Protein AF-A0A7W0MUV8-F1 (afdb_monomer_lite)

Secondary structure (DSSP, 8-state):
-HHHHHHHHHHHHHHHHHHHHHHHHHHHHHHHHHTS-TTTGGGGHHHHHHHHHHHHHHHHHHHHHHTSHHHHHHHHHHHHHHHHHTTS-STT-TTTTS-HHHHHHHHHHHHHHHHHHHHHT--TT--HHHHHHHHHHHHHHHHHHHHTGGGS-HHHHHHHHHHHHHHHHHHHHHHHHHHHHHHHHHTHHHHHTSTTHHHHHHHHHHHHHHHHHHHHHHHHHHHHHHHHHT-HHHHHHHHHH--

Structure (mmCIF, N/CA/C/O backbone):
data_AF-A0A7W0MUV8-F1
#
_entry.id   AF-A0A7W0MUV8-F1
#
loop_
_atom_site.group_PDB
_atom_site.id
_atom_site.type_symbol
_atom_site.label_atom_id
_atom_site.label_alt_id
_atom_site.label_comp_id
_atom_site.label_asym_id
_atom_site.label_entity_id
_atom_site.label_seq_id
_atom_site.pdbx_PDB_ins_code
_atom_site.Cartn_x
_atom_site.Cartn_y
_atom_site.Cartn_z
_atom_site.occupancy
_atom_site.B_iso_or_equiv
_atom_site.auth_seq_id
_atom_site.auth_comp_id
_atom_site.auth_asym_id
_atom_site.auth_atom_id
_atom_site.pdbx_PDB_model_num
ATOM 1 N N . PRO A 1 1 ? 24.851 5.773 -4.737 1.00 73.50 1 PRO A N 1
ATOM 2 C CA . PRO A 1 1 ? 23.998 6.998 -4.734 1.00 73.50 1 PRO A CA 1
ATOM 3 C C . PRO A 1 1 ? 22.507 6.737 -4.428 1.00 73.50 1 PRO A C 1
ATOM 5 O O . PRO A 1 1 ? 22.023 7.161 -3.384 1.00 73.50 1 PRO A O 1
ATOM 8 N N . LEU A 1 2 ? 21.794 5.962 -5.261 1.00 86.56 2 LEU A N 1
ATOM 9 C CA . LEU A 1 2 ? 20.330 5.777 -5.163 1.00 86.56 2 LEU A CA 1
ATOM 10 C C . LEU A 1 2 ? 19.813 5.188 -3.839 1.00 86.56 2 LEU A C 1
ATOM 12 O O . LEU A 1 2 ? 18.658 5.401 -3.475 1.00 86.56 2 LEU A O 1
ATOM 16 N N . ARG A 1 3 ? 20.650 4.450 -3.098 1.00 90.25 3 ARG A N 1
ATOM 17 C CA . ARG A 1 3 ? 20.276 3.886 -1.792 1.00 90.25 3 ARG A CA 1
ATOM 18 C C . ARG A 1 3 ? 19.868 4.974 -0.794 1.00 90.25 3 ARG A C 1
ATOM 20 O O . ARG A 1 3 ? 18.860 4.793 -0.123 1.00 90.25 3 ARG A O 1
ATOM 27 N N . VAL A 1 4 ? 20.616 6.079 -0.739 1.00 91.75 4 VAL A N 1
ATOM 28 C CA . VAL A 1 4 ? 20.359 7.190 0.193 1.00 91.75 4 VAL A CA 1
ATOM 29 C C . VAL A 1 4 ? 18.988 7.802 -0.082 1.00 91.75 4 VAL A C 1
ATOM 31 O O . VAL A 1 4 ? 18.179 7.927 0.831 1.00 91.75 4 VAL A O 1
ATOM 34 N N . PHE A 1 5 ? 18.680 8.077 -1.352 1.00 95.38 5 PHE A N 1
ATOM 35 C CA . PHE A 1 5 ? 17.375 8.600 -1.756 1.00 95.38 5 PHE A CA 1
ATOM 36 C C . PHE A 1 5 ? 16.242 7.621 -1.469 1.00 95.38 5 PHE A C 1
ATOM 38 O O . PHE A 1 5 ? 15.218 8.008 -0.919 1.00 95.38 5 PHE A O 1
ATOM 45 N N . ARG A 1 6 ? 16.429 6.332 -1.770 1.00 94.62 6 ARG A N 1
ATOM 46 C CA . ARG A 1 6 ? 15.424 5.304 -1.474 1.00 94.62 6 ARG A CA 1
ATOM 47 C C . ARG A 1 6 ? 15.106 5.229 0.018 1.00 94.62 6 ARG A C 1
ATOM 49 O O . ARG A 1 6 ? 13.941 5.085 0.380 1.00 94.62 6 ARG A O 1
ATOM 56 N N . ASP A 1 7 ? 16.127 5.279 0.865 1.00 95.31 7 ASP A N 1
ATOM 57 C CA . ASP A 1 7 ? 15.946 5.211 2.312 1.00 95.31 7 ASP A CA 1
ATOM 58 C C . ASP A 1 7 ? 15.294 6.511 2.832 1.00 95.31 7 ASP A C 1
ATOM 60 O O . ASP A 1 7 ? 14.319 6.433 3.576 1.00 95.31 7 ASP A O 1
ATOM 64 N N . GLY A 1 8 ? 15.693 7.686 2.328 1.00 96.38 8 GLY A N 1
ATOM 65 C CA . GLY A 1 8 ? 15.045 8.965 2.649 1.00 96.38 8 GLY A CA 1
ATOM 66 C C . GLY A 1 8 ? 13.574 9.045 2.213 1.00 96.38 8 GLY A C 1
ATOM 67 O O . GLY A 1 8 ? 12.710 9.442 2.992 1.00 96.38 8 GLY A O 1
ATOM 68 N N . PHE A 1 9 ? 13.235 8.603 0.998 1.00 96.75 9 PHE A N 1
ATOM 69 C CA . PHE A 1 9 ? 11.840 8.560 0.543 1.00 96.75 9 PHE A CA 1
ATOM 70 C C . PHE A 1 9 ? 11.004 7.537 1.318 1.00 96.75 9 PHE A C 1
ATOM 72 O O . PHE A 1 9 ? 9.819 7.772 1.555 1.00 96.75 9 PHE A O 1
ATOM 79 N N . ARG A 1 10 ? 11.608 6.426 1.766 1.00 95.44 10 ARG A N 1
ATOM 80 C CA . ARG A 1 10 ? 10.941 5.480 2.671 1.00 95.44 10 ARG A CA 1
ATOM 81 C C . ARG A 1 10 ? 10.602 6.144 4.002 1.00 95.44 10 ARG A C 1
ATOM 83 O O . ARG A 1 10 ? 9.504 5.943 4.503 1.00 95.44 10 ARG A O 1
ATOM 90 N N . GLU A 1 11 ? 11.502 6.941 4.566 1.00 95.44 11 GLU A N 1
ATOM 91 C CA . GLU A 1 11 ? 11.219 7.682 5.799 1.00 95.44 11 GLU A CA 1
ATOM 92 C C . GLU A 1 11 ? 10.068 8.678 5.618 1.00 95.44 11 GLU A C 1
ATOM 94 O O . GLU A 1 11 ? 9.190 8.746 6.475 1.00 95.44 11 GLU A O 1
ATOM 99 N N . LEU A 1 12 ? 10.006 9.393 4.487 1.00 96.75 12 LEU A N 1
ATOM 100 C CA . LEU A 1 12 ? 8.870 10.273 4.176 1.00 96.75 12 LEU A CA 1
ATOM 101 C C . LEU A 1 12 ? 7.556 9.498 4.022 1.00 96.75 12 LEU A C 1
ATOM 103 O O . LEU A 1 12 ? 6.505 9.956 4.476 1.00 96.75 12 LEU A O 1
ATOM 107 N N . GLN A 1 13 ? 7.601 8.309 3.420 1.00 95.56 13 GLN A N 1
ATOM 108 C CA . GLN A 1 13 ? 6.441 7.424 3.350 1.00 95.56 13 GLN A CA 1
ATOM 109 C C . GLN A 1 13 ? 5.981 7.000 4.754 1.00 95.56 13 GLN A C 1
ATOM 111 O O . GLN A 1 13 ? 4.791 7.059 5.050 1.00 95.56 13 GLN A O 1
ATOM 116 N N . VAL A 1 14 ? 6.909 6.615 5.635 1.00 96.06 14 VAL A N 1
ATOM 117 C CA . VAL A 1 14 ? 6.605 6.238 7.027 1.00 96.06 14 VAL A CA 1
ATOM 118 C C . VAL A 1 14 ? 6.042 7.423 7.817 1.00 96.06 14 VAL A C 1
ATOM 120 O O . VAL A 1 14 ? 5.102 7.252 8.583 1.00 96.06 14 VAL A O 1
ATOM 123 N N . LEU A 1 15 ? 6.566 8.631 7.599 1.00 97.06 15 LEU A N 1
ATOM 124 C CA . LEU A 1 15 ? 6.107 9.859 8.253 1.00 97.06 15 LEU A CA 1
ATOM 125 C C . LEU A 1 15 ? 4.669 10.245 7.864 1.00 97.06 15 LEU A C 1
ATOM 127 O O . LEU A 1 15 ? 3.939 10.809 8.676 1.00 97.06 15 LEU A O 1
ATOM 131 N N . THR A 1 16 ? 4.281 9.990 6.615 1.00 96.75 16 THR A N 1
ATOM 132 C CA . THR A 1 16 ? 2.970 10.383 6.067 1.00 96.75 16 THR A CA 1
ATOM 133 C C . THR A 1 16 ? 1.908 9.291 6.218 1.00 96.75 16 THR A C 1
ATOM 135 O O . THR A 1 16 ? 0.716 9.601 6.236 1.00 96.75 16 THR A O 1
ATOM 138 N N . GLY A 1 17 ? 2.329 8.031 6.378 1.00 94.88 17 GLY A N 1
ATOM 139 C CA . GLY A 1 17 ? 1.465 6.852 6.494 1.00 94.88 17 GLY A CA 1
ATOM 140 C C . GLY A 1 17 ? 0.385 6.961 7.575 1.00 94.88 17 GLY A C 1
ATOM 141 O O . GLY A 1 17 ? -0.789 6.948 7.219 1.00 94.88 17 GLY A O 1
ATOM 142 N N . PRO A 1 18 ? 0.733 7.177 8.860 1.00 94.75 18 PRO A N 1
ATOM 143 C CA . PRO A 1 18 ? -0.251 7.215 9.944 1.00 94.75 18 PRO A CA 1
ATOM 144 C C . PRO A 1 18 ? -1.358 8.253 9.746 1.00 94.75 18 PRO A C 1
ATOM 146 O O . PRO A 1 18 ? -2.511 7.992 10.071 1.00 94.75 18 PRO A O 1
ATOM 149 N N . THR A 1 19 ? -1.025 9.423 9.183 1.00 96.62 19 THR A N 1
ATOM 150 C CA . THR A 1 19 ? -2.034 10.455 8.884 1.00 96.62 19 THR A CA 1
ATOM 151 C C . THR A 1 19 ? -2.987 9.957 7.800 1.00 96.62 19 THR A C 1
ATOM 153 O O . THR A 1 19 ? -4.198 10.054 7.959 1.00 96.62 19 THR A O 1
ATOM 156 N N . ARG A 1 20 ? -2.448 9.365 6.724 1.00 94.62 20 ARG A N 1
ATOM 157 C CA . ARG A 1 20 ? -3.257 8.824 5.630 1.00 94.62 20 ARG A CA 1
ATOM 158 C C . ARG A 1 20 ? -4.162 7.679 6.086 1.00 94.62 20 ARG A C 1
ATOM 160 O O . ARG A 1 20 ? -5.312 7.635 5.660 1.00 94.62 20 ARG A O 1
ATOM 167 N N . ASP A 1 21 ? -3.654 6.773 6.913 1.00 92.69 21 ASP A N 1
ATOM 168 C CA . ASP A 1 21 ? -4.421 5.625 7.404 1.00 92.69 21 ASP A CA 1
ATOM 169 C C . ASP A 1 21 ? -5.581 6.088 8.303 1.00 92.69 21 ASP A C 1
ATOM 171 O O . ASP A 1 21 ? -6.710 5.629 8.136 1.00 92.69 21 ASP A O 1
ATOM 175 N N . LEU A 1 22 ? -5.338 7.073 9.179 1.00 94.88 22 LEU A N 1
ATOM 176 C CA . LEU A 1 22 ? -6.376 7.703 10.004 1.00 94.88 22 LEU A CA 1
ATOM 177 C C . LEU A 1 22 ? -7.411 8.468 9.166 1.00 94.88 22 LEU A C 1
ATOM 179 O O . LEU A 1 22 ? -8.604 8.348 9.435 1.00 94.88 22 LEU A O 1
ATOM 183 N N . ASP A 1 23 ? -6.983 9.210 8.139 1.00 95.25 23 ASP A N 1
ATOM 184 C CA . ASP A 1 23 ? -7.899 9.899 7.218 1.00 95.25 23 ASP A CA 1
ATOM 185 C C . ASP A 1 23 ? -8.832 8.904 6.510 1.00 95.25 23 ASP A C 1
ATOM 187 O O . ASP A 1 23 ? -10.035 9.140 6.416 1.00 95.25 23 ASP A O 1
ATOM 191 N N . VAL A 1 24 ? -8.292 7.782 6.015 1.00 92.25 24 VAL A N 1
ATOM 192 C CA . VAL A 1 24 ? -9.088 6.730 5.358 1.00 92.25 24 VAL A CA 1
ATOM 193 C C . VAL A 1 24 ? -10.047 6.081 6.350 1.00 92.25 24 VAL A C 1
ATOM 195 O O . VAL A 1 24 ? -11.229 5.942 6.043 1.00 92.25 24 VAL A O 1
ATOM 198 N N . GLN A 1 25 ? -9.572 5.743 7.553 1.00 90.94 25 GLN A N 1
ATOM 199 C CA . GLN A 1 25 ? -10.424 5.180 8.597 1.00 90.94 25 GLN A CA 1
ATOM 200 C C . GLN A 1 25 ? -11.597 6.104 8.920 1.00 90.94 25 GLN A C 1
ATOM 202 O O . GLN A 1 25 ? -12.725 5.631 8.989 1.00 90.94 25 GLN A O 1
ATOM 207 N N . LEU A 1 26 ? -11.338 7.397 9.138 1.00 93.75 26 LEU A N 1
ATOM 208 C CA . LEU A 1 26 ? -12.363 8.374 9.505 1.00 93.75 26 LEU A CA 1
ATOM 209 C C . LEU A 1 26 ? -13.345 8.639 8.361 1.00 93.75 26 LEU A C 1
ATOM 211 O O . LEU A 1 26 ? -14.533 8.822 8.623 1.00 93.75 26 LEU A O 1
ATOM 215 N N . LEU A 1 27 ? -12.874 8.615 7.110 1.00 93.75 27 LEU A N 1
ATOM 216 C CA . LEU A 1 27 ? -13.727 8.743 5.929 1.00 93.75 27 LEU A CA 1
ATOM 217 C C . LEU A 1 27 ? -14.735 7.589 5.827 1.00 93.75 27 LEU A C 1
ATOM 219 O O . LEU A 1 27 ? -15.898 7.825 5.522 1.00 93.75 27 LEU A O 1
ATOM 223 N N . GLU A 1 28 ? -14.299 6.362 6.115 1.00 90.44 28 GLU A N 1
ATOM 224 C CA . GLU A 1 28 ? -15.132 5.151 6.046 1.00 90.44 28 GLU A CA 1
ATOM 225 C C . GLU A 1 28 ? -15.853 4.834 7.370 1.00 90.44 28 GLU A C 1
ATOM 227 O O . GLU A 1 28 ? -16.667 3.914 7.443 1.00 90.44 28 GLU A O 1
ATOM 232 N N . PHE A 1 29 ? -15.576 5.587 8.439 1.00 89.69 29 PHE A N 1
ATOM 233 C CA . PHE A 1 29 ? -16.041 5.263 9.787 1.00 89.69 29 PHE A CA 1
ATOM 234 C C . PHE A 1 29 ? -17.564 5.302 9.917 1.00 89.69 29 PHE A C 1
ATOM 236 O O . PHE A 1 29 ? -18.141 4.473 10.615 1.00 89.69 29 PHE A O 1
ATOM 243 N N . ALA A 1 30 ? -18.222 6.254 9.250 1.00 87.50 30 ALA A N 1
ATOM 244 C CA . ALA A 1 30 ? -19.678 6.363 9.275 1.00 87.50 30 ALA A CA 1
ATOM 245 C C . ALA A 1 30 ? -20.346 5.140 8.627 1.00 87.50 30 ALA A C 1
ATOM 247 O O . ALA A 1 30 ? -21.279 4.584 9.204 1.00 87.50 30 ALA A O 1
ATOM 248 N N . ASP A 1 31 ? -19.826 4.689 7.484 1.00 89.38 31 ASP A N 1
ATOM 249 C CA . ASP A 1 31 ? -20.320 3.497 6.790 1.00 89.38 31 ASP A CA 1
ATOM 250 C C . ASP A 1 31 ? -20.095 2.246 7.640 1.00 89.38 31 ASP A C 1
ATOM 252 O O . ASP A 1 31 ? -20.988 1.412 7.778 1.00 89.38 31 ASP A O 1
ATOM 256 N N . LEU A 1 32 ? -18.925 2.148 8.275 1.00 85.94 32 LEU A N 1
ATOM 257 C CA . LEU A 1 32 ? -18.591 1.057 9.179 1.00 85.94 32 LEU A CA 1
ATOM 258 C C . LEU A 1 32 ? -19.525 1.036 10.405 1.00 85.94 32 LEU A C 1
ATOM 260 O O . LEU A 1 32 ? -20.082 -0.010 10.739 1.00 85.94 32 LEU A O 1
ATOM 264 N N . ALA A 1 33 ? -19.764 2.187 11.036 1.00 87.44 33 ALA A N 1
ATOM 265 C CA . ALA A 1 33 ? -20.671 2.320 12.175 1.00 87.44 33 ALA A CA 1
ATOM 266 C C . ALA A 1 33 ? -22.133 2.019 11.805 1.00 87.44 33 ALA A C 1
ATOM 268 O O . ALA A 1 33 ? -22.856 1.436 12.609 1.00 87.44 33 ALA A O 1
ATOM 269 N N . ALA A 1 34 ? -22.564 2.355 10.585 1.00 88.19 34 ALA A N 1
ATOM 270 C CA . ALA A 1 34 ? -23.915 2.077 10.098 1.00 88.19 34 ALA A CA 1
ATOM 271 C C . ALA A 1 34 ? -24.210 0.574 9.932 1.00 88.19 34 ALA A C 1
ATOM 273 O O . ALA A 1 34 ? -25.373 0.189 9.823 1.00 88.19 34 ALA A O 1
ATOM 274 N N . THR A 1 35 ? -23.182 -0.282 9.924 1.00 86.00 35 THR A N 1
ATOM 275 C CA . THR A 1 35 ? -23.362 -1.744 9.891 1.00 86.00 35 THR A CA 1
ATOM 276 C C . THR A 1 35 ? -23.716 -2.353 11.248 1.00 86.00 35 THR A C 1
ATOM 278 O O . THR A 1 35 ? -24.097 -3.523 11.311 1.00 86.00 35 THR A O 1
ATOM 281 N N . LEU A 1 36 ? -23.578 -1.586 12.329 1.00 86.94 36 LEU A N 1
ATOM 282 C CA . LEU A 1 36 ? -23.809 -2.062 13.682 1.00 86.94 36 LEU A CA 1
ATOM 283 C C . LEU A 1 36 ? -25.297 -2.010 14.075 1.00 86.94 36 LEU A C 1
ATOM 285 O O . LEU A 1 36 ? -26.049 -1.189 13.546 1.00 86.94 36 LEU A O 1
ATOM 289 N N . PRO A 1 37 ? -25.734 -2.843 15.042 1.00 86.75 37 PRO A N 1
ATOM 290 C CA . PRO A 1 37 ? -27.067 -2.733 15.630 1.00 86.75 37 PRO A CA 1
ATOM 291 C C . PRO A 1 37 ? -27.327 -1.325 16.181 1.00 86.75 37 PRO A C 1
ATOM 293 O O . PRO A 1 37 ? -26.439 -0.724 16.796 1.00 86.75 37 PRO A O 1
ATOM 296 N N . ALA A 1 38 ? -28.540 -0.801 15.988 1.00 83.88 38 ALA A N 1
ATOM 297 C CA . ALA A 1 38 ? -28.894 0.586 16.309 1.00 83.88 38 ALA A CA 1
ATOM 298 C C . ALA A 1 38 ? -28.590 0.965 17.771 1.00 83.88 38 ALA A C 1
ATOM 300 O O . ALA A 1 38 ? -28.175 2.086 18.057 1.00 83.88 38 ALA A O 1
ATOM 301 N N . GLU A 1 39 ? -28.731 0.011 18.687 1.00 83.25 39 GLU A N 1
ATOM 302 C CA . GLU A 1 39 ? -28.439 0.138 20.113 1.00 83.25 39 GLU A CA 1
ATOM 303 C C . GLU A 1 39 ? -26.948 0.341 20.438 1.00 83.25 39 GLU A C 1
ATOM 305 O O . GLU A 1 39 ? -26.617 0.886 21.488 1.00 83.25 39 GLU A O 1
ATOM 310 N N . THR A 1 40 ? -26.040 -0.059 19.542 1.00 82.94 40 THR A N 1
ATOM 311 C CA . THR A 1 40 ? -24.583 0.075 19.728 1.00 82.94 40 THR A CA 1
ATOM 312 C C . THR A 1 40 ? -24.006 1.335 19.089 1.00 82.94 40 THR A C 1
ATOM 314 O O . THR A 1 40 ? -22.931 1.773 19.490 1.00 82.94 40 THR A O 1
ATOM 317 N N . VAL A 1 41 ? -24.725 1.968 18.155 1.00 79.19 41 VAL A N 1
ATOM 318 C CA . VAL A 1 41 ? -24.273 3.175 17.438 1.00 79.19 41 VAL A CA 1
ATOM 319 C C . VAL A 1 41 ? -23.856 4.318 18.381 1.00 79.19 41 VAL A C 1
ATOM 321 O O . VAL A 1 41 ? -22.798 4.907 18.143 1.00 79.19 41 VAL A O 1
ATOM 324 N N . PRO A 1 42 ? -24.577 4.622 19.484 1.00 82.88 42 PRO A N 1
ATOM 325 C CA . PRO A 1 42 ? -24.145 5.665 20.417 1.00 82.88 42 PRO A CA 1
AT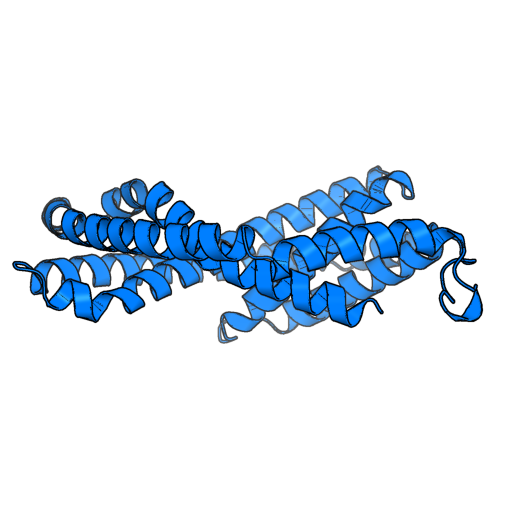OM 326 C C . PRO A 1 42 ? -22.776 5.389 21.057 1.00 82.88 42 PRO A C 1
ATOM 328 O O . PRO A 1 42 ? -22.030 6.324 21.338 1.00 82.88 42 PRO A O 1
ATOM 331 N N . ALA A 1 43 ? -22.407 4.116 21.239 1.00 83.31 43 ALA A N 1
ATOM 332 C CA . ALA A 1 43 ? -21.133 3.715 21.839 1.00 83.31 43 ALA A CA 1
ATOM 333 C C . ALA A 1 43 ? -19.930 3.867 20.887 1.00 83.31 43 ALA A C 1
ATOM 335 O O . ALA A 1 43 ? -18.784 3.712 21.305 1.00 83.31 43 ALA A O 1
ATOM 336 N N . VAL A 1 44 ? -20.179 4.185 19.613 1.00 85.69 44 VAL A N 1
ATOM 337 C CA . VAL A 1 44 ? -19.160 4.308 18.561 1.00 85.69 44 VAL A CA 1
ATOM 338 C C . VAL A 1 44 ? -18.684 5.757 18.404 1.00 85.69 44 VAL A C 1
ATOM 340 O O . VAL A 1 44 ? -17.555 5.990 17.973 1.00 85.69 44 VAL A O 1
ATOM 343 N N . ALA A 1 45 ? -19.503 6.741 18.796 1.00 87.19 45 ALA A N 1
ATOM 344 C CA . ALA A 1 45 ? -19.138 8.160 18.750 1.00 87.19 45 ALA A CA 1
ATOM 345 C C . ALA A 1 45 ? -17.838 8.474 19.526 1.00 87.19 45 ALA A C 1
ATOM 347 O O . ALA A 1 45 ? -16.940 9.067 18.928 1.00 87.19 45 ALA A O 1
ATOM 348 N N . PRO A 1 46 ? -17.639 7.989 20.768 1.00 88.62 46 PRO A N 1
ATOM 349 C CA . PRO A 1 46 ? -16.380 8.207 21.483 1.00 88.62 46 PRO A CA 1
ATOM 350 C C . PRO A 1 46 ? -15.149 7.594 20.794 1.00 88.62 46 PRO A C 1
ATOM 352 O O . PRO A 1 46 ? -14.053 8.144 20.866 1.00 88.62 46 PRO A O 1
ATOM 355 N N . LEU A 1 47 ? -15.309 6.470 20.081 1.00 90.25 47 LEU A N 1
ATOM 356 C CA . LEU A 1 47 ? -14.210 5.865 19.317 1.00 90.25 47 LEU A 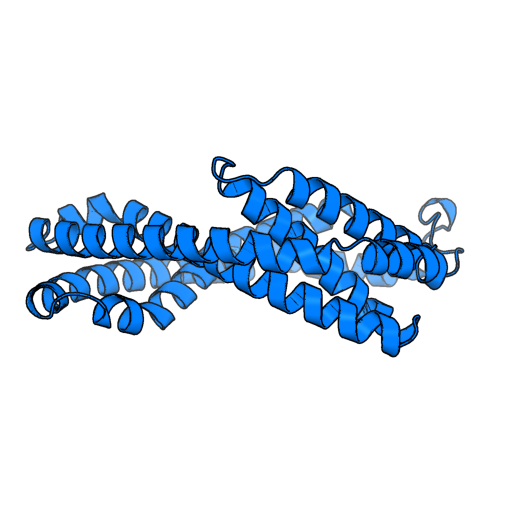CA 1
ATOM 357 C C . LEU A 1 47 ? -13.767 6.782 18.173 1.00 90.25 47 LEU A C 1
ATOM 359 O O . LEU A 1 47 ? -12.573 6.911 17.906 1.00 90.25 47 LEU A O 1
ATOM 363 N N . ARG A 1 48 ? -14.721 7.449 17.518 1.00 92.44 48 ARG A N 1
ATOM 364 C CA . ARG A 1 48 ? -14.427 8.435 16.476 1.00 92.44 48 ARG A CA 1
ATOM 365 C C . ARG A 1 48 ? -13.623 9.607 17.026 1.00 92.44 48 ARG A C 1
ATOM 367 O O . ARG A 1 48 ? -12.629 9.989 16.417 1.00 92.44 48 ARG A O 1
ATOM 374 N N . GLU A 1 49 ? -14.026 10.145 18.172 1.00 92.31 49 GLU A N 1
ATOM 375 C CA . GLU A 1 49 ? -13.342 11.272 18.816 1.00 92.31 49 GLU A CA 1
ATOM 376 C C . GLU A 1 49 ? -11.885 10.925 19.163 1.00 92.31 49 GLU A C 1
ATOM 378 O O . GLU A 1 49 ? -10.978 11.723 18.915 1.00 92.31 49 GLU A O 1
ATOM 383 N N . LEU A 1 50 ? -11.629 9.701 19.647 1.00 92.88 50 LEU A N 1
ATOM 384 C CA . LEU A 1 50 ? -10.267 9.204 19.881 1.00 92.88 50 LEU A CA 1
ATOM 385 C C . LEU A 1 50 ? -9.430 9.174 18.592 1.00 92.88 50 LEU A C 1
ATOM 387 O O . LEU A 1 50 ? -8.267 9.592 18.586 1.00 92.88 50 LEU A O 1
ATOM 391 N N . LEU A 1 51 ? -10.014 8.709 17.484 1.00 94.00 51 LEU A N 1
ATOM 392 C CA . LEU A 1 51 ? -9.345 8.685 16.181 1.00 94.00 51 LEU A CA 1
ATOM 393 C C . LEU A 1 51 ? -9.066 10.100 15.651 1.00 94.00 51 LEU A C 1
ATOM 395 O O . LEU A 1 51 ? -7.978 10.348 15.131 1.00 94.00 51 LEU A O 1
ATOM 399 N N . GLU A 1 52 ? -10.000 11.038 15.819 1.00 95.94 52 GLU A N 1
ATOM 400 C CA . GLU A 1 52 ? -9.836 12.445 15.427 1.00 95.94 52 GLU A CA 1
ATOM 401 C C . GLU A 1 52 ? -8.733 13.139 16.244 1.00 95.94 52 GLU A C 1
ATOM 403 O O . GLU A 1 52 ? -7.884 13.840 15.680 1.00 95.94 52 GLU A O 1
ATOM 408 N N . LEU A 1 53 ? -8.668 12.881 17.555 1.00 95.06 53 LEU A N 1
ATOM 409 C CA . LEU A 1 53 ? -7.591 13.374 18.417 1.00 95.06 53 LEU A CA 1
ATOM 410 C C . LEU A 1 53 ? -6.225 12.849 17.953 1.00 95.06 53 LEU A C 1
ATOM 412 O O . LEU A 1 53 ? -5.258 13.613 17.821 1.00 95.06 53 LEU A O 1
ATOM 416 N N . ARG A 1 54 ? -6.142 11.548 17.656 1.00 95.25 54 ARG A N 1
ATOM 417 C CA . ARG A 1 54 ? -4.913 10.922 17.161 1.00 95.25 54 ARG A CA 1
ATOM 418 C C . ARG A 1 54 ? -4.514 11.458 15.788 1.00 95.25 54 ARG A C 1
ATOM 420 O O . ARG A 1 54 ? -3.332 11.730 15.576 1.00 95.25 54 ARG A O 1
ATOM 427 N N . LEU A 1 55 ? -5.475 11.687 14.891 1.00 97.06 55 LEU A N 1
ATOM 428 C CA . LEU A 1 55 ? -5.233 12.325 13.596 1.00 97.06 55 LEU A CA 1
ATOM 429 C C . LEU A 1 55 ? -4.620 13.716 13.780 1.00 97.06 55 LEU A C 1
ATOM 431 O O . LEU A 1 55 ? -3.637 14.038 13.114 1.00 97.06 55 LEU A O 1
ATOM 435 N N . GLY A 1 56 ? -5.137 14.523 14.710 1.00 97.81 56 GLY A N 1
ATOM 436 C CA . GLY A 1 56 ? -4.560 15.829 15.036 1.00 97.81 56 GLY A CA 1
ATOM 437 C C . GLY A 1 56 ? -3.083 15.737 15.440 1.00 97.81 56 GLY A C 1
ATOM 438 O O . GLY A 1 56 ? -2.239 16.481 14.925 1.00 97.81 56 GLY A O 1
ATOM 439 N N . ALA A 1 57 ? -2.747 14.781 16.310 1.00 96.94 57 ALA A N 1
ATOM 440 C CA . ALA A 1 57 ? -1.378 14.550 16.761 1.00 96.94 57 ALA A CA 1
ATOM 441 C C . ALA A 1 57 ? -0.450 14.059 15.632 1.00 96.94 57 ALA A C 1
ATOM 443 O O . ALA A 1 57 ? 0.651 14.598 15.462 1.00 96.94 57 ALA A O 1
ATOM 444 N N . GLU A 1 58 ? -0.881 13.073 14.839 1.00 97.62 58 GLU A N 1
ATOM 445 C CA . GLU A 1 58 ? -0.103 12.535 13.715 1.00 97.62 58 GLU A CA 1
ATOM 446 C C . GLU A 1 58 ? 0.074 13.565 12.598 1.00 97.62 58 GLU A C 1
ATOM 448 O O . GLU A 1 58 ? 1.183 13.744 12.091 1.00 97.62 58 GLU A O 1
ATOM 453 N N . ARG A 1 59 ? -0.960 14.355 12.295 1.00 98.12 59 ARG A N 1
ATOM 454 C CA . ARG A 1 59 ? -0.871 15.457 11.333 1.00 98.12 59 ARG A CA 1
ATOM 455 C C . ARG A 1 59 ? 0.143 16.506 11.777 1.00 98.12 59 ARG A C 1
ATOM 457 O O . ARG A 1 59 ? 0.933 16.981 10.961 1.00 98.12 59 ARG A O 1
ATOM 464 N N . ALA A 1 60 ? 0.170 16.854 13.064 1.00 98.19 60 ALA A N 1
ATOM 465 C CA . ALA A 1 60 ? 1.163 17.781 13.598 1.00 98.19 60 ALA A CA 1
ATOM 466 C C . ALA A 1 60 ? 2.595 17.222 13.477 1.00 98.19 60 ALA A C 1
ATOM 468 O O . ALA A 1 60 ? 3.512 17.966 13.116 1.00 98.19 60 ALA A O 1
ATOM 469 N N . LYS A 1 61 ? 2.800 15.919 13.729 1.00 97.81 61 LYS A N 1
ATOM 470 C CA . LYS A 1 61 ? 4.092 15.240 13.508 1.00 97.81 61 LYS A CA 1
ATOM 471 C C . LYS A 1 61 ? 4.487 15.258 12.029 1.00 97.81 61 LYS A C 1
ATOM 473 O O . LYS A 1 61 ? 5.601 15.678 11.719 1.00 97.81 61 LYS A O 1
ATOM 478 N N . MET A 1 62 ? 3.571 14.891 11.131 1.00 98.31 62 MET A N 1
ATOM 479 C CA . MET A 1 62 ? 3.780 14.892 9.682 1.00 98.31 62 MET A CA 1
ATOM 480 C C . MET A 1 62 ? 4.179 16.284 9.179 1.00 98.31 62 MET A C 1
ATOM 482 O O . MET A 1 62 ? 5.198 16.423 8.509 1.00 98.31 62 MET A O 1
ATOM 486 N N . VAL A 1 63 ? 3.435 17.334 9.548 1.00 98.31 63 VAL A N 1
ATOM 487 C CA . VAL A 1 63 ? 3.734 18.717 9.133 1.00 98.31 63 VAL A CA 1
ATOM 488 C C . VAL A 1 63 ? 5.112 19.165 9.620 1.00 98.31 63 VAL A C 1
ATOM 490 O O . VAL A 1 63 ? 5.869 19.747 8.842 1.00 98.31 63 VAL A O 1
ATOM 493 N N . ARG A 1 64 ? 5.470 18.886 10.882 1.00 98.19 64 ARG A N 1
ATOM 494 C CA . ARG A 1 64 ? 6.812 19.202 11.401 1.00 98.19 64 ARG A CA 1
ATOM 495 C C . ARG A 1 64 ? 7.901 18.448 10.640 1.00 98.19 64 ARG A C 1
ATOM 497 O O . ARG A 1 64 ? 8.898 19.056 10.259 1.00 98.19 64 ARG A O 1
ATOM 504 N N . GLY A 1 65 ? 7.700 17.155 10.391 1.00 97.75 65 GLY A N 1
ATOM 505 C CA . GLY A 1 65 ? 8.651 16.326 9.657 1.00 97.75 65 GLY A CA 1
ATOM 506 C C . GLY A 1 65 ? 8.848 16.805 8.217 1.00 97.75 65 GLY A C 1
ATOM 507 O O . GLY A 1 65 ? 9.986 17.014 7.809 1.00 97.75 65 GLY A O 1
ATOM 508 N N . LEU A 1 66 ? 7.771 17.106 7.488 1.00 97.56 66 LEU A N 1
ATOM 509 C CA . LEU A 1 66 ? 7.840 17.604 6.107 1.00 97.56 66 LEU A CA 1
ATOM 510 C C . LEU A 1 66 ? 8.502 18.988 5.997 1.00 97.56 66 LEU A C 1
ATOM 512 O O . LEU A 1 66 ? 9.138 19.288 4.992 1.00 97.56 66 LEU A O 1
ATOM 516 N N . ARG A 1 67 ? 8.386 19.832 7.031 1.00 97.56 67 ARG A N 1
ATOM 517 C CA . ARG A 1 67 ? 9.034 21.158 7.093 1.00 97.56 67 ARG A CA 1
ATOM 518 C C . ARG A 1 67 ? 10.481 21.120 7.597 1.00 97.56 67 ARG A C 1
ATOM 520 O O . ARG A 1 67 ? 11.162 22.151 7.587 1.00 97.56 67 ARG A O 1
ATOM 527 N N . SER A 1 68 ? 10.962 19.963 8.049 1.00 98.06 68 SER A N 1
ATOM 528 C CA . SER A 1 68 ? 12.323 19.816 8.568 1.00 98.06 68 SER A CA 1
ATOM 529 C C . SER A 1 68 ? 13.382 20.145 7.512 1.00 98.06 68 SER A C 1
ATOM 531 O O . SER A 1 68 ? 13.165 19.983 6.309 1.00 98.06 68 SER A O 1
ATOM 533 N N . GLU A 1 69 ? 14.554 20.590 7.966 1.00 97.88 69 GLU A N 1
ATOM 534 C CA . GLU A 1 69 ? 15.718 20.798 7.094 1.00 97.88 69 GLU A CA 1
ATOM 535 C C . GLU A 1 69 ? 16.143 19.499 6.410 1.00 97.88 69 GLU A C 1
ATOM 537 O O . GLU A 1 69 ? 16.442 19.510 5.223 1.00 97.88 69 GLU A O 1
ATOM 542 N N . ARG A 1 70 ? 16.057 18.362 7.114 1.00 96.19 70 ARG A N 1
ATOM 543 C CA . ARG A 1 70 ? 16.321 17.028 6.553 1.00 96.19 70 ARG A CA 1
ATOM 544 C C . ARG A 1 70 ? 15.473 16.741 5.313 1.00 96.19 70 ARG A C 1
ATOM 546 O O . ARG A 1 70 ? 16.001 16.243 4.326 1.00 96.19 70 ARG A O 1
ATOM 553 N N . THR A 1 71 ? 14.170 17.035 5.360 1.00 97.38 71 THR A N 1
ATOM 554 C CA . THR A 1 71 ? 13.272 16.782 4.217 1.00 97.38 71 THR A CA 1
ATOM 555 C C . THR A 1 71 ? 13.576 17.715 3.054 1.00 97.38 71 THR A C 1
ATOM 557 O O . THR A 1 71 ? 13.630 17.258 1.916 1.00 97.38 71 THR A O 1
ATOM 560 N N . ARG A 1 72 ? 13.826 19.001 3.329 1.00 97.12 72 ARG A N 1
ATOM 561 C CA . ARG A 1 72 ? 14.231 19.969 2.298 1.00 97.12 72 ARG A CA 1
ATOM 562 C C . ARG A 1 72 ? 15.531 19.541 1.619 1.00 97.12 72 ARG A C 1
ATOM 564 O O . ARG A 1 72 ? 15.533 19.339 0.413 1.00 97.12 72 ARG A O 1
ATOM 571 N N . ALA A 1 73 ? 16.563 19.242 2.406 1.00 97.31 73 ALA A N 1
ATOM 572 C CA . ALA A 1 73 ? 17.843 18.759 1.904 1.00 97.31 73 ALA A CA 1
ATOM 573 C C . ALA A 1 73 ? 17.707 17.463 1.089 1.00 97.31 73 ALA A C 1
ATOM 575 O O . ALA A 1 73 ? 18.360 17.324 0.065 1.00 97.31 73 ALA A O 1
ATOM 576 N N . LEU A 1 74 ? 16.853 16.514 1.497 1.00 97.56 74 LEU A N 1
ATOM 577 C CA . LEU A 1 74 ? 16.601 15.302 0.708 1.00 97.56 74 LEU A CA 1
ATOM 578 C C . LEU A 1 74 ? 16.046 15.632 -0.687 1.00 97.56 74 LEU A C 1
ATOM 580 O O . LEU A 1 74 ? 16.483 15.029 -1.665 1.00 97.56 74 LEU A O 1
ATOM 584 N N . LEU A 1 75 ? 15.081 16.552 -0.771 1.00 97.06 75 LEU A N 1
ATOM 585 C CA . LEU A 1 75 ? 14.454 16.946 -2.035 1.00 97.06 75 LEU A CA 1
ATOM 586 C C . LEU A 1 75 ? 15.398 17.770 -2.916 1.00 97.06 75 LEU A C 1
ATOM 588 O O . LEU A 1 75 ? 15.438 17.534 -4.122 1.00 97.06 75 LEU A O 1
ATOM 592 N N . ASP A 1 76 ? 16.165 18.682 -2.321 1.00 97.50 76 ASP A N 1
ATOM 593 C CA . ASP A 1 76 ? 17.154 19.497 -3.030 1.00 97.50 76 ASP A CA 1
ATOM 594 C C . ASP A 1 76 ? 18.286 18.609 -3.570 1.00 97.50 76 ASP A C 1
ATOM 596 O O . ASP A 1 76 ? 18.513 18.571 -4.774 1.00 97.50 76 ASP A O 1
ATOM 600 N N . ASN A 1 77 ? 18.870 17.749 -2.727 1.00 96.50 77 ASN A N 1
ATOM 601 C CA . ASN A 1 77 ? 19.898 16.793 -3.151 1.00 96.50 77 ASN A CA 1
ATOM 602 C C . ASN A 1 77 ? 19.394 15.819 -4.225 1.00 96.50 77 ASN A C 1
ATOM 604 O O . ASN A 1 77 ? 20.175 15.345 -5.047 1.00 96.50 77 ASN A O 1
ATOM 608 N N . TRP A 1 78 ? 18.105 15.457 -4.199 1.00 96.62 78 TRP A N 1
ATOM 609 C CA . TRP A 1 78 ? 17.520 14.608 -5.236 1.00 96.62 78 TRP A CA 1
ATOM 610 C C . TRP A 1 78 ? 17.446 15.337 -6.574 1.00 96.62 78 TRP A C 1
ATOM 612 O O . TRP A 1 78 ? 17.753 14.735 -7.600 1.00 96.62 78 TRP A O 1
ATOM 622 N N . ARG A 1 79 ? 17.076 16.623 -6.566 1.00 95.94 79 ARG A N 1
ATOM 623 C CA . ARG A 1 79 ? 17.086 17.460 -7.768 1.00 95.94 79 ARG A CA 1
ATOM 624 C C . ARG A 1 79 ? 18.503 17.600 -8.318 1.00 95.94 79 ARG A C 1
ATOM 626 O O . ARG A 1 79 ? 18.712 17.259 -9.475 1.00 95.94 79 ARG A O 1
ATOM 633 N N . ASP A 1 80 ? 19.460 17.969 -7.473 1.00 95.12 80 ASP A N 1
ATOM 634 C CA . ASP A 1 80 ? 20.861 18.133 -7.874 1.00 95.12 80 ASP A CA 1
ATOM 635 C C . ASP A 1 80 ? 21.436 16.831 -8.452 1.00 95.12 80 ASP A C 1
ATOM 637 O O . ASP A 1 80 ? 22.137 16.833 -9.462 1.00 95.12 80 ASP A O 1
ATOM 641 N N . PHE A 1 81 ? 21.094 15.689 -7.845 1.00 93.31 81 PHE A N 1
ATOM 642 C CA . PHE A 1 81 ? 21.474 14.378 -8.362 1.00 93.31 81 PHE A CA 1
ATOM 643 C C . PHE A 1 81 ? 20.879 14.092 -9.747 1.00 93.31 81 PHE A C 1
ATOM 645 O O . PHE A 1 81 ? 21.570 13.523 -10.587 1.00 93.31 81 PHE A O 1
ATOM 652 N N . LEU A 1 82 ? 19.612 14.444 -9.988 1.00 92.44 82 LEU A N 1
ATOM 653 C CA . LEU A 1 82 ? 18.974 14.246 -11.291 1.00 92.44 82 LEU A CA 1
ATOM 654 C C . LEU A 1 82 ? 19.576 15.153 -12.368 1.00 92.44 82 LEU A C 1
ATOM 656 O O . LEU A 1 82 ? 19.791 14.682 -13.483 1.00 92.44 82 LEU A O 1
ATOM 660 N N . ASP A 1 83 ? 19.881 16.404 -12.031 1.00 93.12 83 ASP A N 1
ATOM 661 C CA . ASP A 1 83 ? 20.502 17.354 -12.957 1.00 93.12 83 ASP A CA 1
ATOM 662 C C . ASP A 1 83 ? 21.918 16.890 -13.341 1.00 93.12 83 ASP A C 1
ATOM 664 O O . ASP A 1 83 ? 22.269 16.862 -14.519 1.00 93.12 83 ASP A O 1
ATOM 668 N N . ALA A 1 84 ? 22.696 16.400 -12.369 1.00 91.44 84 ALA A N 1
ATOM 669 C CA . ALA A 1 84 ? 24.024 15.830 -12.605 1.00 91.44 84 ALA A CA 1
ATOM 670 C C . ALA A 1 84 ? 24.001 14.436 -13.267 1.00 91.44 84 ALA A C 1
ATOM 672 O O . ALA A 1 84 ? 25.034 13.947 -13.738 1.00 91.44 84 ALA A O 1
ATOM 673 N N . LEU A 1 85 ? 22.843 13.762 -13.308 1.00 88.00 85 LEU A N 1
ATOM 674 C CA . LEU A 1 85 ? 22.742 12.406 -13.851 1.00 88.00 85 LEU A CA 1
ATOM 675 C C . LEU A 1 85 ? 23.073 12.374 -15.343 1.00 88.00 85 LEU A C 1
ATOM 677 O O . LEU A 1 85 ? 23.590 11.362 -15.809 1.00 88.00 85 LEU A O 1
ATOM 681 N N . VAL A 1 86 ? 22.779 13.448 -16.082 1.00 82.06 86 VAL A N 1
ATOM 682 C CA . VAL A 1 86 ? 23.030 13.555 -17.529 1.00 82.06 86 VAL A CA 1
ATOM 683 C C . VAL A 1 86 ? 24.521 13.411 -17.836 1.00 82.06 86 VAL A C 1
ATOM 685 O O . VAL A 1 86 ? 24.884 12.626 -18.713 1.00 82.06 86 VAL A O 1
ATOM 688 N N . ASP A 1 87 ? 25.359 14.070 -17.036 1.00 86.81 87 ASP A N 1
ATOM 689 C CA . ASP A 1 87 ? 26.813 14.140 -17.213 1.00 86.81 87 ASP A CA 1
ATOM 690 C C . ASP A 1 87 ? 27.575 13.017 -16.488 1.00 86.81 87 ASP A C 1
ATOM 692 O O . ASP A 1 87 ? 28.803 12.945 -16.546 1.00 86.81 87 ASP A O 1
ATOM 696 N N . SER A 1 88 ? 26.867 12.131 -15.782 1.00 83.88 88 SER A N 1
ATOM 697 C CA . SER A 1 88 ? 27.496 11.045 -15.024 1.00 83.88 88 SER A CA 1
ATOM 698 C C . SER A 1 88 ? 28.179 10.021 -15.951 1.00 83.88 88 SER A C 1
ATOM 700 O O . SER A 1 88 ? 27.670 9.749 -17.039 1.00 83.88 88 SER A O 1
ATOM 702 N N . PRO A 1 89 ? 29.287 9.378 -15.548 1.00 85.12 89 PRO A N 1
ATOM 703 C CA . PRO A 1 89 ? 29.943 8.355 -16.366 1.00 85.12 89 PRO A CA 1
ATOM 704 C C . PRO A 1 89 ? 29.024 7.172 -16.748 1.00 85.12 89 PRO A C 1
ATOM 706 O O . PRO A 1 89 ? 28.063 6.849 -16.041 1.00 85.12 89 PRO A O 1
ATOM 709 N N . GLU A 1 90 ? 29.273 6.533 -17.897 1.00 82.50 90 GLU A N 1
ATOM 710 C CA . GLU A 1 90 ? 28.475 5.385 -18.374 1.00 82.50 90 GLU A CA 1
ATOM 711 C C . GLU A 1 90 ? 28.728 4.101 -17.572 1.00 82.50 90 GLU A C 1
ATOM 713 O O . GLU A 1 90 ? 27.819 3.294 -17.392 1.00 82.50 90 GLU A O 1
ATOM 718 N N . ASP A 1 91 ? 29.936 3.914 -17.043 1.00 83.81 91 ASP A N 1
ATOM 719 C CA . ASP A 1 91 ? 30.312 2.771 -16.204 1.00 83.81 91 ASP A CA 1
ATOM 720 C C . ASP A 1 91 ? 29.555 2.751 -14.866 1.00 83.81 91 ASP A C 1
ATOM 722 O O . ASP A 1 91 ? 29.262 1.682 -14.326 1.00 83.81 91 ASP A O 1
ATOM 726 N N . GLU A 1 92 ? 29.134 3.918 -14.376 1.00 82.50 92 GLU A N 1
ATOM 727 C CA . GLU A 1 92 ? 28.221 4.040 -13.236 1.00 82.50 92 GLU A CA 1
ATOM 728 C C . GLU A 1 92 ? 26.748 3.770 -13.603 1.00 82.50 92 GLU A C 1
ATOM 730 O O . GLU A 1 92 ? 25.892 3.621 -12.721 1.00 82.50 92 GLU A O 1
ATOM 735 N N . ARG A 1 93 ? 26.432 3.690 -14.903 1.00 84.44 93 ARG A N 1
ATOM 736 C CA . ARG A 1 93 ? 25.075 3.574 -15.459 1.00 84.44 93 ARG A CA 1
ATOM 737 C C . ARG A 1 93 ? 25.011 2.474 -16.537 1.00 84.44 93 ARG A C 1
ATOM 739 O O . ARG A 1 93 ? 24.645 2.754 -17.676 1.00 84.44 93 ARG A O 1
ATOM 746 N N . PRO A 1 94 ? 25.282 1.203 -16.189 1.00 83.75 94 PRO A N 1
ATOM 747 C CA . PRO A 1 94 ? 25.481 0.126 -17.166 1.00 83.75 94 PRO A CA 1
ATOM 748 C C . PRO A 1 94 ? 24.260 -0.175 -18.051 1.00 83.75 94 PRO A C 1
ATOM 750 O O . PRO A 1 94 ? 24.412 -0.698 -19.149 1.00 83.75 94 PRO A O 1
ATOM 753 N N . ASP A 1 95 ? 23.048 0.155 -17.592 1.00 88.69 95 ASP A N 1
ATOM 754 C CA . ASP A 1 95 ? 21.819 -0.003 -18.377 1.00 88.69 95 ASP A CA 1
ATOM 755 C C . ASP A 1 95 ? 21.457 1.245 -19.210 1.00 88.69 95 ASP A C 1
ATOM 757 O O . ASP A 1 95 ? 20.520 1.183 -20.000 1.00 88.69 95 ASP A O 1
ATOM 761 N N . ALA A 1 96 ? 22.157 2.378 -19.058 1.00 87.31 96 ALA A N 1
ATOM 762 C CA . ALA A 1 96 ? 21.784 3.642 -19.709 1.00 87.31 96 ALA A CA 1
ATOM 763 C C . ALA A 1 96 ? 21.994 3.640 -21.229 1.00 87.31 96 ALA A C 1
ATOM 765 O O . ALA A 1 96 ? 21.313 4.377 -21.937 1.00 87.31 96 ALA A O 1
ATOM 766 N N . THR A 1 97 ? 22.906 2.807 -21.731 1.00 88.19 97 THR A N 1
ATOM 767 C CA . THR A 1 97 ? 23.175 2.649 -23.169 1.00 88.19 97 THR A CA 1
ATOM 768 C C . THR A 1 97 ? 22.300 1.578 -23.824 1.00 88.19 97 THR A C 1
ATOM 770 O O . THR A 1 97 ? 22.304 1.435 -25.047 1.00 88.19 97 THR A O 1
ATOM 773 N N . ARG A 1 98 ? 21.532 0.818 -23.032 1.00 93.69 98 ARG A N 1
ATOM 774 C CA . ARG A 1 98 ? 20.627 -0.219 -23.536 1.00 93.69 98 ARG A CA 1
ATOM 775 C C . ARG A 1 98 ? 19.315 0.405 -24.019 1.00 93.69 98 ARG A C 1
ATOM 777 O O . ARG A 1 98 ? 18.851 1.382 -23.426 1.00 93.69 98 ARG A O 1
ATOM 784 N N . PRO A 1 99 ? 18.654 -0.177 -25.036 1.00 94.75 99 PRO A N 1
ATOM 785 C CA . PRO A 1 99 ? 17.304 0.228 -25.401 1.00 94.75 99 PRO A CA 1
ATOM 786 C C . PRO A 1 99 ? 16.364 0.146 -24.193 1.00 94.75 99 PRO A C 1
ATOM 788 O O . PRO A 1 99 ? 16.276 -0.879 -23.515 1.00 94.75 99 PRO A O 1
ATOM 791 N N . VAL A 1 100 ? 15.644 1.238 -23.922 1.00 95.06 100 VAL A N 1
ATOM 792 C CA . VAL A 1 100 ? 14.724 1.317 -22.774 1.00 95.06 100 VAL A CA 1
ATOM 793 C C . VAL A 1 100 ? 13.622 0.257 -22.843 1.00 95.06 100 VAL A C 1
ATOM 795 O O . VAL A 1 100 ? 13.169 -0.219 -21.803 1.00 95.06 100 VAL A O 1
ATOM 798 N N . GLU A 1 101 ? 13.221 -0.139 -24.054 1.00 95.75 101 GLU A N 1
ATOM 799 C CA . GLU A 1 101 ? 12.262 -1.219 -24.292 1.00 95.75 101 GLU A CA 1
ATOM 800 C C . GLU A 1 101 ? 12.773 -2.549 -23.722 1.00 95.75 101 GLU A C 1
ATOM 802 O O . GLU A 1 101 ? 12.086 -3.137 -22.891 1.00 95.75 101 GLU A O 1
ATOM 807 N N . ASP A 1 102 ? 14.008 -2.952 -24.029 1.00 95.06 102 ASP A N 1
ATOM 808 C CA . ASP A 1 102 ? 14.603 -4.202 -23.535 1.00 95.06 102 ASP A CA 1
ATOM 809 C C . ASP A 1 102 ? 14.691 -4.220 -22.001 1.00 95.06 102 ASP A C 1
ATOM 811 O O . ASP A 1 102 ? 14.264 -5.170 -21.337 1.00 95.06 102 ASP A O 1
ATOM 815 N N . VAL A 1 103 ? 15.193 -3.129 -21.409 1.00 95.88 103 VAL A N 1
ATOM 816 C CA . VAL A 1 103 ? 15.343 -3.000 -19.949 1.00 95.88 103 VAL A CA 1
ATOM 817 C C . VAL A 1 103 ? 13.978 -3.046 -19.254 1.00 95.88 103 VAL A C 1
ATOM 819 O O . VAL A 1 103 ? 13.800 -3.729 -18.235 1.00 95.88 103 VAL A O 1
ATOM 822 N N . ALA A 1 104 ? 12.988 -2.334 -19.799 1.00 96.56 104 ALA A N 1
ATOM 823 C CA . ALA A 1 104 ? 11.626 -2.334 -19.281 1.00 96.56 104 ALA A CA 1
ATOM 824 C C . ALA A 1 104 ? 10.976 -3.717 -19.414 1.00 96.56 104 ALA A C 1
ATOM 826 O O . ALA A 1 104 ? 10.336 -4.178 -18.465 1.00 96.56 104 ALA A O 1
ATOM 827 N N . GLY A 1 105 ? 11.171 -4.396 -20.545 1.00 96.81 105 GLY A N 1
ATOM 828 C CA . GLY A 1 105 ? 10.581 -5.694 -20.852 1.00 96.81 105 GLY A CA 1
ATOM 829 C C . GLY A 1 105 ? 11.089 -6.758 -19.892 1.00 96.81 105 GLY A C 1
ATOM 830 O O . GLY A 1 105 ? 10.309 -7.375 -19.156 1.00 96.81 105 GLY A O 1
ATOM 831 N N . GLU A 1 106 ? 12.412 -6.864 -19.764 1.00 96.06 106 GLU A N 1
ATOM 832 C CA . GLU A 1 106 ? 13.060 -7.754 -18.804 1.00 96.06 106 GLU A CA 1
ATOM 833 C C . GLU A 1 106 ? 12.550 -7.518 -17.376 1.00 96.06 106 GLU A C 1
ATOM 835 O O . GLU A 1 106 ? 12.259 -8.474 -16.635 1.00 96.06 106 GLU A O 1
ATOM 840 N N . ARG A 1 107 ? 12.400 -6.245 -16.977 1.00 96.69 107 ARG A N 1
ATOM 841 C CA . ARG A 1 107 ? 11.911 -5.887 -15.643 1.00 96.69 107 ARG A CA 1
ATOM 842 C C . ARG A 1 107 ? 10.444 -6.265 -15.455 1.00 96.69 107 ARG A C 1
ATOM 844 O O . ARG A 1 107 ? 10.128 -6.883 -14.435 1.00 96.69 107 ARG A O 1
ATOM 851 N N . ILE A 1 108 ? 9.568 -5.960 -16.410 1.00 97.31 108 ILE A N 1
ATOM 852 C CA . ILE A 1 108 ? 8.142 -6.317 -16.379 1.00 97.31 108 ILE A CA 1
ATOM 853 C C . ILE A 1 108 ? 7.983 -7.838 -16.302 1.00 97.31 108 ILE A C 1
ATOM 855 O O . ILE A 1 108 ? 7.310 -8.344 -15.399 1.00 97.31 108 ILE A O 1
ATOM 859 N N . ALA A 1 109 ? 8.663 -8.588 -17.173 1.00 96.31 109 ALA A N 1
ATOM 860 C CA . ALA A 1 109 ? 8.618 -10.047 -17.188 1.00 96.31 109 ALA A CA 1
ATOM 861 C C . ALA A 1 109 ? 9.121 -10.648 -15.866 1.00 96.31 109 ALA A C 1
ATOM 863 O O . ALA A 1 109 ? 8.524 -11.585 -15.323 1.00 96.31 109 ALA A O 1
ATOM 864 N N . LYS A 1 110 ? 10.211 -10.109 -15.305 1.00 96.81 110 LYS A N 1
ATOM 865 C CA . LYS A 1 110 ? 10.748 -10.531 -14.003 1.00 96.81 110 LYS A CA 1
ATOM 866 C C . LYS A 1 110 ? 9.754 -10.283 -12.871 1.00 96.81 110 LYS A C 1
ATOM 868 O O . LYS A 1 110 ? 9.488 -11.210 -12.104 1.00 96.81 110 LYS A O 1
ATOM 873 N N . VAL A 1 111 ? 9.201 -9.077 -12.772 1.00 97.38 111 VAL A N 1
ATOM 874 C CA . VAL A 1 111 ? 8.247 -8.693 -11.720 1.00 97.38 111 VAL A CA 1
ATOM 875 C C . VAL A 1 111 ? 6.959 -9.511 -11.832 1.00 97.38 111 VAL A C 1
ATOM 877 O O . VAL A 1 111 ? 6.491 -10.043 -10.827 1.00 97.38 111 VAL A O 1
ATOM 880 N N . TYR A 1 112 ? 6.441 -9.719 -13.044 1.00 96.81 112 TYR A N 1
ATOM 881 C CA . TYR A 1 112 ? 5.282 -10.579 -13.280 1.00 96.81 112 TYR A CA 1
ATOM 882 C C . TYR A 1 112 ? 5.535 -12.028 -12.837 1.00 96.81 112 TYR A C 1
ATOM 884 O O . TYR A 1 112 ? 4.733 -12.601 -12.099 1.00 96.81 112 TYR A O 1
ATOM 892 N N . ARG A 1 113 ? 6.681 -12.626 -13.202 1.00 96.44 113 ARG A N 1
ATOM 893 C CA . ARG A 1 113 ? 7.048 -13.983 -12.746 1.00 96.44 113 ARG A CA 1
ATOM 894 C C . ARG A 1 113 ? 7.135 -14.081 -11.223 1.00 96.44 113 ARG A C 1
ATOM 896 O O . ARG A 1 113 ? 6.676 -15.072 -10.656 1.00 96.44 113 ARG A O 1
ATOM 903 N N . GLN A 1 114 ? 7.704 -13.070 -10.564 1.00 97.19 114 GLN A N 1
ATOM 904 C CA . GLN A 1 114 ? 7.750 -13.000 -9.100 1.00 97.19 114 GLN A CA 1
ATOM 905 C C . GLN A 1 114 ? 6.343 -12.941 -8.505 1.00 97.19 114 GLN A C 1
ATOM 907 O O . GLN A 1 114 ? 6.045 -13.711 -7.599 1.00 97.19 114 GLN A O 1
ATOM 912 N N . MET A 1 115 ? 5.470 -12.095 -9.053 1.00 96.50 115 MET A N 1
ATOM 913 C CA . MET A 1 115 ? 4.085 -11.965 -8.607 1.00 96.50 115 MET A CA 1
ATOM 914 C C . MET A 1 115 ? 3.315 -13.287 -8.746 1.00 96.50 115 MET A C 1
ATOM 916 O O . MET A 1 115 ? 2.651 -13.714 -7.805 1.00 96.50 115 MET A O 1
ATOM 920 N N . VAL A 1 116 ? 3.468 -13.991 -9.875 1.00 96.62 116 VAL A N 1
ATOM 921 C CA . VAL A 1 116 ? 2.872 -15.323 -10.080 1.00 96.62 116 VAL A CA 1
ATOM 922 C C . VAL A 1 116 ? 3.428 -16.346 -9.086 1.00 96.62 116 VAL A C 1
ATOM 924 O O . VAL A 1 116 ? 2.676 -17.160 -8.559 1.00 96.62 116 VAL A O 1
ATOM 927 N N . LYS A 1 117 ? 4.736 -16.327 -8.805 1.00 96.94 117 LYS A N 1
ATOM 928 C CA . LYS A 1 117 ? 5.339 -17.219 -7.803 1.00 96.94 117 LYS A CA 1
ATOM 929 C C . LYS A 1 117 ? 4.774 -16.947 -6.406 1.00 96.94 117 LYS A C 1
ATOM 931 O O . LYS A 1 117 ? 4.402 -17.893 -5.724 1.00 96.94 117 LYS A O 1
ATOM 936 N N . MET A 1 118 ? 4.706 -15.677 -6.007 1.00 96.56 118 MET A N 1
ATOM 937 C CA . MET A 1 118 ? 4.193 -15.254 -4.703 1.00 96.56 118 MET A CA 1
ATOM 938 C C . MET A 1 118 ? 2.721 -15.632 -4.539 1.00 96.56 118 MET A C 1
ATOM 940 O O . MET A 1 118 ? 2.380 -16.296 -3.571 1.00 96.56 118 MET A O 1
ATOM 944 N N . GLY A 1 119 ? 1.862 -15.291 -5.504 1.00 95.56 119 GLY A N 1
ATOM 945 C CA . GLY A 1 119 ? 0.431 -15.577 -5.389 1.00 95.56 119 GLY A CA 1
ATOM 946 C C . GLY A 1 119 ? 0.095 -17.069 -5.394 1.00 95.56 119 GLY A C 1
ATOM 947 O O . GLY A 1 119 ? -0.830 -17.477 -4.708 1.00 95.56 119 GLY A O 1
ATOM 948 N N . ARG A 1 120 ? 0.889 -17.915 -6.067 1.00 95.38 120 ARG A N 1
ATOM 949 C CA . ARG A 1 120 ? 0.733 -19.382 -5.987 1.00 95.38 120 ARG A CA 1
ATOM 950 C C . ARG A 1 120 ? 1.073 -19.966 -4.618 1.00 95.38 120 ARG A C 1
ATOM 952 O O . ARG A 1 120 ? 0.655 -21.081 -4.335 1.00 95.38 120 ARG A O 1
ATOM 959 N N . ALA A 1 121 ? 1.862 -19.259 -3.815 1.00 94.44 121 ALA A N 1
ATOM 960 C CA . ALA A 1 121 ? 2.187 -19.669 -2.453 1.00 94.44 121 ALA A CA 1
ATOM 961 C C . ALA A 1 121 ? 1.115 -19.234 -1.436 1.00 94.44 121 ALA A C 1
ATOM 963 O O . ALA A 1 121 ? 1.213 -19.598 -0.267 1.00 94.44 121 ALA A O 1
ATOM 964 N N . ILE A 1 122 ? 0.109 -18.459 -1.862 1.00 93.06 122 ILE A N 1
ATOM 965 C CA . ILE A 1 122 ? -0.988 -18.008 -1.005 1.00 93.06 122 ILE A CA 1
ATOM 966 C C . ILE A 1 122 ? -2.081 -19.076 -1.009 1.00 93.06 122 ILE A C 1
ATOM 968 O O . ILE A 1 122 ? -2.710 -19.337 -2.032 1.00 93.06 122 ILE A O 1
ATOM 972 N N . GLY A 1 123 ? -2.295 -19.687 0.152 1.00 86.88 123 GLY A N 1
ATOM 973 C CA . GLY A 1 123 ? -3.395 -20.605 0.442 1.00 86.88 123 GLY A CA 1
ATOM 974 C C . GLY A 1 123 ? -4.367 -20.012 1.468 1.00 86.88 123 GLY A C 1
ATOM 975 O O . GLY A 1 123 ? -4.302 -18.811 1.726 1.00 86.88 123 GLY A O 1
ATOM 976 N N . PRO A 1 124 ? -5.255 -20.825 2.064 1.00 82.19 124 PRO A N 1
ATOM 977 C CA . PRO A 1 124 ? -6.197 -20.390 3.104 1.00 82.19 124 PRO A CA 1
ATOM 978 C C . PRO A 1 124 ? -5.545 -19.962 4.427 1.00 82.19 124 PRO A C 1
ATOM 980 O O . PRO A 1 124 ? -6.048 -19.043 5.059 1.00 82.19 124 PRO A O 1
ATOM 983 N N . ASP A 1 125 ? -4.407 -20.556 4.801 1.00 85.69 125 ASP A N 1
ATOM 984 C CA . ASP A 1 125 ? -3.761 -20.332 6.111 1.00 85.69 125 ASP A CA 1
ATOM 985 C C . ASP A 1 125 ? -2.525 -19.421 6.046 1.00 85.69 125 ASP A C 1
ATOM 987 O O . ASP A 1 125 ? -1.822 -19.215 7.032 1.00 85.69 125 ASP A O 1
ATOM 991 N N . THR A 1 126 ? -2.205 -18.873 4.872 1.00 90.44 126 THR A N 1
ATOM 992 C CA . THR A 1 126 ? -1.057 -17.965 4.728 1.00 90.44 126 THR A CA 1
ATOM 993 C C . THR A 1 126 ? -1.260 -16.698 5.580 1.00 90.44 126 THR A C 1
ATOM 995 O O . THR A 1 126 ? -2.371 -16.161 5.582 1.00 90.44 126 THR A O 1
ATOM 998 N N . PRO A 1 127 ? -0.223 -16.178 6.256 1.00 90.88 127 PRO A N 1
ATOM 999 C CA . PRO A 1 127 ? -0.316 -14.910 6.978 1.00 90.88 127 PRO A CA 1
ATOM 1000 C C . PRO A 1 127 ? -0.701 -13.734 6.067 1.00 90.88 127 PRO A C 1
ATOM 1002 O O . PRO A 1 127 ? -0.385 -13.735 4.868 1.00 90.88 127 PRO A O 1
ATOM 1005 N N . HIS A 1 128 ? -1.368 -12.719 6.625 1.00 87.44 128 HIS A N 1
ATOM 1006 C CA . HIS A 1 128 ? -1.835 -11.550 5.868 1.00 87.44 128 HIS A CA 1
ATOM 1007 C C . HIS A 1 128 ? -0.678 -10.764 5.231 1.00 87.44 128 HIS A C 1
ATOM 1009 O O . HIS A 1 128 ? -0.837 -10.179 4.156 1.00 87.44 128 HIS A O 1
ATOM 1015 N N . GLU A 1 129 ? 0.515 -10.806 5.826 1.00 91.88 129 GLU A N 1
ATOM 1016 C CA . GLU A 1 129 ? 1.726 -10.164 5.319 1.00 91.88 129 GLU A CA 1
ATOM 1017 C C . GLU A 1 129 ? 2.103 -10.667 3.925 1.00 91.88 129 GLU A C 1
ATOM 1019 O O . GLU A 1 129 ? 2.590 -9.891 3.104 1.00 91.88 129 GLU A O 1
ATOM 1024 N N . ALA A 1 130 ? 1.817 -11.932 3.600 1.00 93.69 130 ALA A N 1
ATOM 1025 C CA . ALA A 1 130 ? 2.074 -12.460 2.264 1.00 93.69 130 ALA A CA 1
ATOM 1026 C C . ALA A 1 130 ? 1.162 -11.817 1.204 1.00 93.69 130 ALA A C 1
ATOM 1028 O O . ALA A 1 130 ? 1.622 -11.517 0.097 1.00 93.69 130 ALA A O 1
ATOM 1029 N N . LEU A 1 131 ? -0.113 -11.562 1.536 1.00 93.00 131 LEU A N 1
ATOM 1030 C CA . LEU A 1 131 ? -1.026 -10.813 0.664 1.00 93.00 131 LEU A CA 1
ATOM 1031 C C . LEU A 1 131 ? -0.578 -9.351 0.547 1.00 93.00 131 LEU A C 1
ATOM 1033 O O . LEU A 1 131 ? -0.581 -8.790 -0.552 1.00 93.00 131 LEU A O 1
ATOM 1037 N N . HIS A 1 132 ? -0.128 -8.749 1.650 1.00 92.56 132 HIS A N 1
ATOM 1038 C CA . HIS A 1 132 ? 0.409 -7.390 1.653 1.00 92.56 132 HIS A CA 1
ATOM 1039 C C . HIS A 1 132 ? 1.652 -7.265 0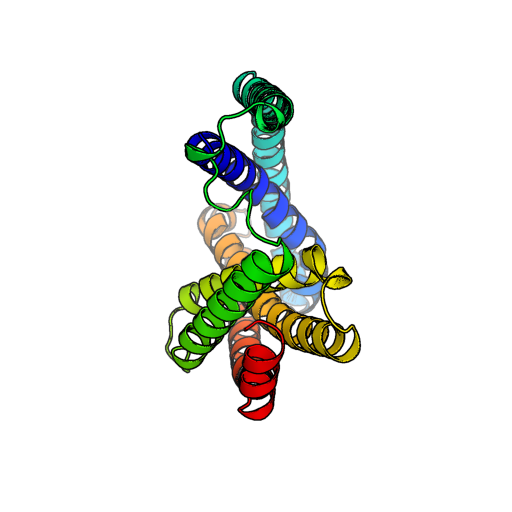.754 1.00 92.56 132 HIS A C 1
ATOM 1041 O O . HIS A 1 132 ? 1.745 -6.357 -0.079 1.00 92.56 132 HIS A O 1
ATOM 1047 N N . ASP A 1 133 ? 2.599 -8.193 0.854 1.00 95.12 133 ASP A N 1
ATOM 1048 C CA . ASP A 1 133 ? 3.796 -8.195 0.019 1.00 95.12 133 ASP A CA 1
ATOM 1049 C C . ASP A 1 133 ? 3.467 -8.464 -1.452 1.00 95.12 133 ASP A C 1
ATOM 1051 O O . ASP A 1 133 ? 4.030 -7.814 -2.344 1.00 95.12 133 ASP A O 1
ATOM 1055 N N . LEU A 1 134 ? 2.495 -9.340 -1.730 1.00 96.44 134 LEU A N 1
ATOM 1056 C CA . LEU A 1 134 ? 1.975 -9.519 -3.082 1.00 96.44 134 LEU A CA 1
ATOM 1057 C C . LEU A 1 134 ? 1.359 -8.224 -3.622 1.00 96.44 134 LEU A C 1
ATOM 1059 O O . LEU A 1 134 ? 1.611 -7.865 -4.773 1.00 96.44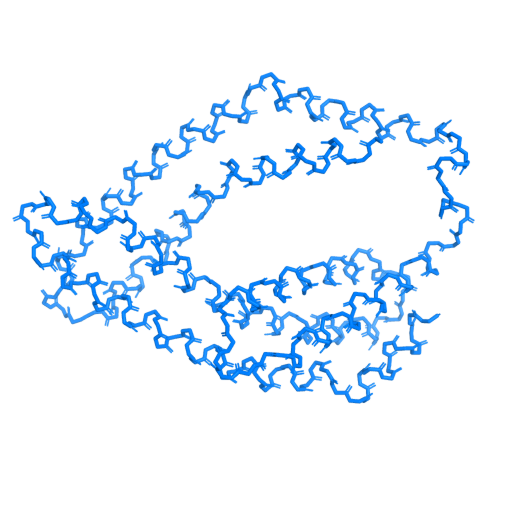 134 LEU A O 1
ATOM 1063 N N . ARG A 1 135 ? 0.612 -7.478 -2.800 1.00 95.56 135 ARG A N 1
ATOM 1064 C CA . ARG A 1 135 ? 0.049 -6.174 -3.175 1.00 95.56 135 ARG A CA 1
ATOM 1065 C C . ARG A 1 135 ? 1.141 -5.167 -3.527 1.00 95.56 135 ARG A C 1
ATOM 1067 O O . ARG A 1 135 ? 1.019 -4.480 -4.542 1.00 95.56 135 ARG A O 1
ATOM 1074 N N . LYS A 1 136 ? 2.223 -5.089 -2.743 1.00 95.06 136 LYS A N 1
ATOM 1075 C CA . LYS A 1 136 ? 3.383 -4.227 -3.056 1.00 95.06 136 LYS A CA 1
ATOM 1076 C C . LYS A 1 136 ? 3.980 -4.595 -4.415 1.00 95.06 136 LYS A C 1
ATOM 1078 O O . LYS A 1 136 ? 4.206 -3.715 -5.245 1.00 95.06 136 LYS A O 1
ATOM 1083 N N . LYS A 1 137 ? 4.169 -5.894 -4.671 1.00 96.88 137 LYS A N 1
ATOM 1084 C CA . LYS A 1 137 ? 4.670 -6.397 -5.957 1.00 96.88 137 LYS A CA 1
ATOM 1085 C C . LYS A 1 137 ? 3.715 -6.087 -7.115 1.00 96.88 137 LYS A C 1
ATOM 1087 O O . LYS A 1 137 ? 4.163 -5.707 -8.193 1.00 96.88 137 LYS A O 1
ATOM 1092 N N . GLY A 1 138 ? 2.409 -6.189 -6.881 1.00 96.31 138 GLY A N 1
ATOM 1093 C CA . GLY A 1 138 ? 1.381 -5.788 -7.834 1.00 96.31 138 GLY A CA 1
ATOM 1094 C C . GLY A 1 138 ? 1.481 -4.308 -8.196 1.00 96.31 138 GLY A C 1
ATOM 1095 O O . GLY A 1 138 ? 1.482 -3.978 -9.381 1.00 96.31 138 GLY A O 1
ATOM 1096 N N . LYS A 1 139 ? 1.619 -3.415 -7.204 1.00 95.75 139 LYS A N 1
ATOM 1097 C CA . LYS A 1 139 ? 1.808 -1.971 -7.443 1.00 95.75 139 LYS A CA 1
ATOM 1098 C C . LYS A 1 139 ? 3.050 -1.701 -8.288 1.00 95.75 139 LYS A C 1
ATOM 1100 O O . LYS A 1 139 ? 2.956 -0.950 -9.250 1.00 95.75 139 LYS A O 1
ATOM 1105 N N . GLU A 1 140 ? 4.168 -2.360 -7.983 1.00 96.81 140 GLU A N 1
ATOM 1106 C CA . GLU A 1 140 ? 5.387 -2.266 -8.795 1.00 96.81 140 GLU A CA 1
ATOM 1107 C C . GLU A 1 140 ? 5.124 -2.662 -10.254 1.00 96.81 140 GLU A C 1
ATOM 1109 O O . GLU A 1 140 ? 5.475 -1.912 -11.162 1.00 96.81 140 GLU A O 1
ATOM 1114 N N . LEU A 1 141 ? 4.457 -3.799 -10.493 1.00 97.25 141 LEU A N 1
ATOM 1115 C CA . LEU A 1 141 ? 4.115 -4.230 -11.850 1.00 97.25 141 LEU A CA 1
ATOM 1116 C C . LEU A 1 141 ? 3.217 -3.216 -12.564 1.00 97.25 141 LEU A C 1
ATOM 1118 O O . LEU A 1 141 ? 3.432 -2.929 -13.739 1.00 97.25 141 LEU A O 1
ATOM 1122 N N . ARG A 1 142 ? 2.225 -2.661 -11.862 1.00 96.44 142 ARG A N 1
ATOM 1123 C CA . ARG A 1 142 ? 1.316 -1.666 -12.436 1.00 96.44 142 ARG A CA 1
ATOM 1124 C C . ARG A 1 142 ? 2.065 -0.397 -12.817 1.00 96.44 142 ARG A C 1
ATOM 1126 O O . ARG A 1 142 ? 1.851 0.092 -13.915 1.00 96.44 142 ARG A O 1
ATOM 1133 N N . TYR A 1 143 ? 2.959 0.092 -11.961 1.00 96.62 143 TYR A N 1
ATOM 1134 C CA . TYR A 1 143 ? 3.767 1.271 -12.267 1.00 96.62 143 TYR A CA 1
ATOM 1135 C C . TYR A 1 143 ? 4.666 1.043 -13.476 1.00 96.62 143 TYR A C 1
ATOM 1137 O O . TYR A 1 143 ? 4.732 1.912 -14.333 1.00 96.62 143 TYR A O 1
ATOM 1145 N N . LEU A 1 144 ? 5.286 -0.134 -13.603 1.00 97.31 144 LEU A N 1
ATOM 1146 C CA . LEU A 1 144 ? 6.075 -0.471 -14.791 1.00 97.31 144 LEU A CA 1
ATOM 1147 C C . LEU A 1 144 ? 5.213 -0.494 -16.061 1.00 97.31 144 LEU A C 1
ATOM 1149 O O . LEU A 1 144 ? 5.589 0.107 -17.062 1.00 97.31 144 LEU A O 1
ATOM 1153 N N . LEU A 1 145 ? 4.052 -1.155 -16.014 1.00 96.25 145 LEU A N 1
ATOM 1154 C CA . LEU A 1 145 ? 3.142 -1.249 -17.158 1.00 96.25 145 LEU A CA 1
ATOM 1155 C C . LEU A 1 145 ? 2.558 0.109 -17.558 1.00 96.25 145 LEU A C 1
ATOM 1157 O O . LEU A 1 145 ? 2.420 0.367 -18.746 1.00 96.25 145 LEU A O 1
ATOM 1161 N N . GLU A 1 146 ? 2.194 0.957 -16.593 1.00 96.00 146 GLU A N 1
ATOM 1162 C CA . GLU A 1 146 ? 1.633 2.289 -16.850 1.00 96.00 146 GLU A CA 1
ATOM 1163 C C . GLU A 1 146 ? 2.715 3.265 -17.338 1.00 96.00 146 GLU A C 1
ATOM 1165 O O . GLU A 1 146 ? 2.478 3.998 -18.294 1.00 96.00 146 GLU A O 1
ATOM 1170 N N . PHE A 1 147 ? 3.913 3.238 -16.743 1.00 97.00 147 PHE A N 1
ATOM 1171 C CA . PHE A 1 147 ? 5.019 4.124 -17.116 1.00 97.00 147 PHE A CA 1
ATOM 1172 C C . PHE A 1 147 ? 5.580 3.804 -18.507 1.00 97.00 147 PHE A C 1
ATOM 1174 O O . PHE A 1 147 ? 5.769 4.705 -19.319 1.00 97.00 147 PHE A O 1
ATOM 1181 N N . PHE A 1 148 ? 5.787 2.521 -18.816 1.00 96.88 148 PHE A N 1
ATOM 1182 C CA . PHE A 1 148 ? 6.323 2.079 -20.107 1.00 96.88 148 PHE A CA 1
ATOM 1183 C C . PHE A 1 148 ? 5.238 1.711 -21.128 1.00 96.88 148 PHE A C 1
ATOM 1185 O O . PHE A 1 148 ? 5.546 1.129 -22.164 1.00 96.88 148 PHE A O 1
ATOM 1192 N N . ALA A 1 149 ? 3.969 2.055 -20.875 1.00 94.44 149 ALA A N 1
ATOM 1193 C CA . ALA A 1 149 ? 2.836 1.656 -21.715 1.00 94.44 149 ALA A CA 1
ATOM 1194 C C . ALA A 1 149 ? 3.014 2.016 -23.199 1.00 94.44 149 ALA A C 1
ATOM 1196 O O . ALA A 1 149 ? 2.546 1.285 -24.066 1.00 94.44 149 ALA A O 1
ATOM 1197 N N . ALA A 1 150 ? 3.674 3.143 -23.485 1.00 95.62 150 ALA A N 1
ATOM 1198 C CA . ALA A 1 150 ? 3.883 3.641 -24.841 1.00 95.62 150 ALA A CA 1
ATOM 1199 C C . ALA A 1 150 ? 4.873 2.804 -25.671 1.00 95.62 150 ALA A C 1
ATOM 1201 O O . ALA A 1 150 ? 4.856 2.915 -26.892 1.00 95.62 150 ALA A O 1
ATOM 1202 N N . LEU A 1 151 ? 5.704 1.975 -25.028 1.00 95.94 151 LEU A N 1
ATOM 1203 C CA . LEU A 1 151 ? 6.697 1.131 -25.702 1.00 95.94 151 LEU A CA 1
ATOM 1204 C C . LEU A 1 151 ? 6.097 -0.174 -26.248 1.00 95.94 151 LEU A C 1
ATOM 1206 O O . LEU A 1 151 ? 6.734 -0.847 -27.042 1.00 95.94 151 LEU A O 1
ATOM 1210 N N . TYR A 1 152 ? 4.875 -0.540 -25.844 1.00 95.06 152 TYR A N 1
ATOM 1211 C CA . TYR A 1 152 ? 4.296 -1.853 -26.139 1.00 95.06 152 TYR A CA 1
ATOM 1212 C C . TYR A 1 152 ? 2.897 -1.756 -26.767 1.00 95.06 152 TYR A C 1
ATOM 1214 O O . TYR A 1 152 ? 2.182 -0.772 -26.556 1.00 95.06 152 TYR A O 1
ATOM 1222 N N . PRO A 1 153 ? 2.434 -2.802 -27.483 1.00 92.94 153 PRO A N 1
ATOM 1223 C CA . PRO A 1 153 ? 1.091 -2.832 -28.057 1.00 92.94 153 PRO A CA 1
ATOM 1224 C C . PRO A 1 153 ? -0.005 -2.644 -26.999 1.00 92.94 153 PRO A C 1
ATOM 1226 O O . PRO A 1 153 ? -0.086 -3.386 -26.008 1.00 92.94 153 PRO A O 1
ATOM 1229 N N . LYS A 1 154 ? -0.899 -1.675 -27.226 1.00 93.94 154 LYS A N 1
ATOM 1230 C CA . LYS A 1 154 ? -1.991 -1.331 -26.296 1.00 93.94 154 LYS A CA 1
ATOM 1231 C C . LYS A 1 154 ? -2.937 -2.507 -26.064 1.00 93.94 154 LYS A C 1
ATOM 1233 O O . LYS A 1 154 ? -3.476 -2.657 -24.969 1.00 93.94 154 LYS A O 1
ATOM 1238 N N . GLU A 1 155 ? -3.100 -3.359 -27.066 1.00 90.44 155 GLU A N 1
ATOM 1239 C CA . GLU A 1 155 ? -3.928 -4.567 -27.063 1.00 90.44 155 GLU A CA 1
ATOM 1240 C C . GLU A 1 155 ? -3.398 -5.621 -26.080 1.00 90.44 155 GLU A C 1
ATOM 1242 O O . GLU A 1 155 ? -4.147 -6.496 -25.645 1.00 90.44 155 GLU A O 1
ATOM 1247 N N . VAL A 1 156 ? -2.119 -5.531 -25.700 1.00 87.94 156 VAL A N 1
ATOM 1248 C CA . VAL A 1 156 ? -1.505 -6.379 -24.675 1.00 87.94 156 VAL A CA 1
ATOM 1249 C C . VAL A 1 156 ? -1.494 -5.679 -23.319 1.00 87.94 156 VAL A C 1
ATOM 1251 O O . VAL A 1 156 ? -1.966 -6.253 -22.335 1.00 87.94 156 VAL A O 1
ATOM 1254 N N . VAL A 1 157 ? -1.008 -4.435 -23.257 1.00 92.88 157 VAL A N 1
ATOM 1255 C CA . VAL A 1 157 ? -0.841 -3.713 -21.984 1.00 92.88 157 VAL A CA 1
ATOM 1256 C C . VAL A 1 157 ? -2.184 -3.416 -21.319 1.00 92.88 157 VAL A C 1
ATOM 1258 O O . VAL A 1 157 ? -2.333 -3.629 -20.116 1.00 92.88 157 VAL A O 1
ATOM 1261 N N . LYS A 1 158 ? -3.194 -2.962 -22.074 1.00 91.81 158 LYS A N 1
ATOM 1262 C CA . LYS A 1 158 ? -4.479 -2.532 -21.501 1.00 91.81 158 LYS A CA 1
ATOM 1263 C C . LYS A 1 158 ? -5.220 -3.678 -20.790 1.00 91.81 158 LYS A C 1
ATOM 1265 O O . LYS A 1 158 ? -5.609 -3.473 -19.637 1.00 91.81 158 LYS A O 1
ATOM 1270 N N . PRO A 1 159 ? -5.384 -4.883 -21.379 1.00 90.38 159 PRO A N 1
ATOM 1271 C CA . PRO A 1 159 ? -5.968 -6.016 -20.659 1.00 90.38 159 PRO A CA 1
ATOM 1272 C C . PRO A 1 159 ? -5.160 -6.439 -19.429 1.00 90.38 159 PRO A C 1
ATOM 1274 O O . PRO A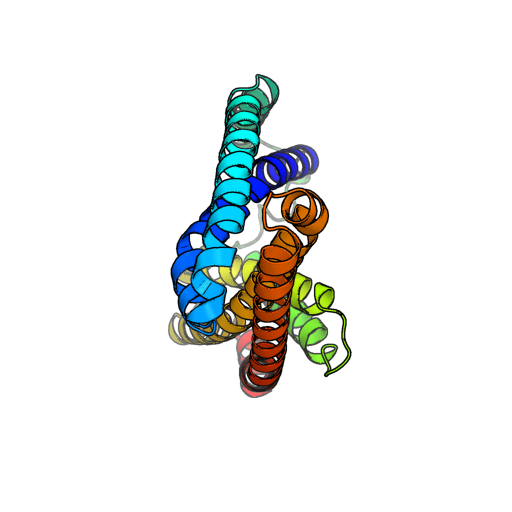 1 159 ? -5.749 -6.767 -18.401 1.00 90.38 159 PRO A O 1
ATOM 1277 N N . MET A 1 160 ? -3.825 -6.391 -19.497 1.00 91.31 160 MET A N 1
ATOM 1278 C CA . MET A 1 160 ? -2.975 -6.732 -18.353 1.00 91.31 160 MET A CA 1
ATOM 1279 C C . MET A 1 160 ? -3.145 -5.753 -17.194 1.00 91.31 160 MET A C 1
ATOM 1281 O O . MET A 1 160 ? -3.329 -6.181 -16.058 1.00 91.31 160 MET A O 1
ATOM 1285 N N . VAL A 1 161 ? -3.129 -4.448 -17.474 1.00 93.00 161 VAL A N 1
ATOM 1286 C CA . VAL A 1 161 ? -3.378 -3.413 -16.463 1.00 93.00 161 VAL A CA 1
ATOM 1287 C C . VAL A 1 161 ? -4.778 -3.575 -15.873 1.00 93.00 161 VAL A C 1
ATOM 1289 O O . VAL A 1 161 ? -4.934 -3.459 -14.663 1.00 93.00 161 VAL A O 1
ATOM 1292 N N . SER A 1 162 ? -5.787 -3.891 -16.690 1.00 91.75 162 SER A N 1
ATOM 1293 C CA . SER A 1 162 ? -7.154 -4.131 -16.212 1.00 91.75 162 SER A CA 1
ATOM 1294 C C . SER A 1 162 ? -7.245 -5.344 -15.278 1.00 91.75 162 SER A C 1
ATOM 1296 O O . SER A 1 162 ? -7.780 -5.216 -14.178 1.00 91.75 162 SER A O 1
ATOM 1298 N N . SER A 1 163 ? -6.669 -6.488 -15.661 1.00 91.38 163 SER A N 1
ATOM 1299 C CA . SER A 1 163 ? -6.627 -7.686 -14.809 1.00 91.38 163 SER A CA 1
ATOM 1300 C C . SER A 1 163 ? -5.851 -7.437 -13.512 1.00 91.38 163 SER A C 1
ATOM 1302 O O . SER A 1 163 ? -6.286 -7.843 -12.435 1.00 91.38 163 SER A O 1
ATOM 1304 N N . LEU A 1 164 ? -4.733 -6.712 -13.597 1.00 93.94 164 LEU A N 1
ATOM 1305 C CA . LEU A 1 164 ? -3.924 -6.352 -12.441 1.00 93.94 164 LEU A CA 1
ATOM 1306 C C . LEU A 1 164 ? -4.643 -5.375 -11.503 1.00 93.94 164 LEU A C 1
ATOM 1308 O O . LEU A 1 164 ? -4.481 -5.499 -10.294 1.00 93.94 164 LEU A O 1
ATOM 1312 N N . LYS A 1 165 ? -5.433 -4.431 -12.031 1.00 92.88 165 LYS A N 1
ATOM 1313 C CA . LYS A 1 165 ? -6.275 -3.531 -11.225 1.00 92.88 165 LYS A CA 1
ATOM 1314 C C . LYS A 1 165 ? -7.325 -4.320 -10.453 1.00 92.88 165 LYS A C 1
ATOM 1316 O O . LYS A 1 165 ? -7.315 -4.245 -9.236 1.00 92.88 165 LYS A O 1
ATOM 1321 N N . ALA A 1 166 ? -8.079 -5.193 -11.122 1.00 92.25 166 ALA A N 1
ATOM 1322 C CA . ALA A 1 166 ? -9.064 -6.044 -10.451 1.00 92.25 166 ALA A CA 1
ATOM 1323 C C . ALA A 1 166 ? -8.440 -6.905 -9.333 1.00 92.25 166 ALA A C 1
ATOM 1325 O O . ALA A 1 166 ? -9.016 -7.058 -8.261 1.00 92.25 166 ALA A O 1
ATOM 1326 N N . LEU A 1 167 ? -7.233 -7.439 -9.553 1.00 94.25 167 LEU A N 1
ATOM 1327 C CA . LEU A 1 167 ? -6.504 -8.165 -8.512 1.00 94.25 167 LEU A CA 1
ATOM 1328 C C . LEU A 1 167 ? -6.025 -7.242 -7.374 1.00 94.25 167 LEU A C 1
ATOM 1330 O O . LEU A 1 167 ? -6.057 -7.629 -6.207 1.00 94.25 167 LEU A O 1
ATOM 1334 N N . GLN A 1 168 ? -5.564 -6.032 -7.698 1.00 94.12 168 GLN A N 1
ATOM 1335 C CA . GLN A 1 168 ? -5.148 -5.034 -6.710 1.00 94.12 168 GLN A CA 1
ATOM 1336 C C . GLN A 1 168 ? -6.304 -4.494 -5.877 1.00 94.12 168 GLN A C 1
ATOM 1338 O O . GLN A 1 168 ? -6.056 -4.172 -4.719 1.00 94.12 168 GLN A O 1
ATOM 1343 N N . ASP A 1 169 ? -7.512 -4.404 -6.427 1.00 94.31 169 ASP A N 1
ATOM 1344 C CA . ASP A 1 169 ? -8.698 -3.940 -5.708 1.00 94.31 169 ASP A CA 1
ATOM 1345 C C . ASP A 1 169 ? -9.022 -4.913 -4.570 1.00 94.31 169 ASP A C 1
ATOM 1347 O O . ASP A 1 169 ? -9.110 -4.513 -3.412 1.00 94.31 169 ASP A O 1
ATOM 1351 N N . VAL A 1 170 ? -9.034 -6.218 -4.860 1.00 94.50 170 VAL A N 1
ATOM 1352 C CA . VAL A 1 170 ? -9.244 -7.268 -3.850 1.00 94.50 170 VAL A CA 1
ATOM 1353 C C . VAL A 1 170 ? -8.135 -7.284 -2.793 1.00 94.50 170 VAL A C 1
ATOM 1355 O O . VAL A 1 170 ? -8.409 -7.321 -1.593 1.00 94.50 170 VAL A O 1
ATOM 1358 N N . LEU A 1 171 ? -6.868 -7.214 -3.219 1.00 94.06 171 LEU A N 1
ATOM 1359 C CA . LEU A 1 171 ? -5.732 -7.124 -2.293 1.00 94.06 171 LEU A CA 1
ATOM 1360 C C . LEU A 1 171 ? -5.762 -5.826 -1.468 1.00 94.06 171 LEU A C 1
ATOM 1362 O O . LEU A 1 171 ? -5.285 -5.804 -0.335 1.00 94.06 171 LEU A O 1
ATOM 1366 N N . GLY A 1 172 ? -6.276 -4.743 -2.052 1.00 94.06 172 GLY A N 1
ATOM 1367 C CA . GLY A 1 172 ? -6.514 -3.458 -1.408 1.00 94.06 172 GLY A CA 1
ATOM 1368 C C . GLY A 1 172 ? -7.530 -3.602 -0.296 1.00 94.06 172 GLY A C 1
ATOM 1369 O O . GLY A 1 172 ? -7.161 -3.399 0.852 1.00 94.06 172 GLY A O 1
ATOM 1370 N N . HIS A 1 173 ? -8.729 -4.085 -0.618 1.00 92.31 173 HIS A N 1
ATOM 1371 C CA . HIS A 1 173 ? -9.774 -4.338 0.365 1.00 92.31 173 HIS A CA 1
ATOM 1372 C C . HIS A 1 173 ? -9.277 -5.209 1.519 1.00 92.31 173 HIS A C 1
ATOM 1374 O O . HIS A 1 173 ? -9.435 -4.817 2.667 1.00 92.31 173 HIS A O 1
ATOM 1380 N N . HIS A 1 174 ? -8.604 -6.331 1.246 1.00 93.50 174 HIS A N 1
ATOM 1381 C CA . HIS A 1 174 ? -8.047 -7.174 2.309 1.00 93.50 174 HIS A CA 1
ATOM 1382 C C . HIS A 1 174 ? -7.089 -6.405 3.237 1.00 93.50 174 HIS A C 1
ATOM 1384 O O . HIS A 1 174 ? -7.180 -6.521 4.459 1.00 93.50 174 HIS A O 1
ATOM 1390 N N . GLN A 1 175 ? -6.149 -5.643 2.665 1.00 92.19 175 GLN A N 1
ATOM 1391 C CA . GLN A 1 175 ? -5.175 -4.876 3.443 1.00 92.19 175 GLN A CA 1
ATOM 1392 C C . GLN A 1 175 ? -5.841 -3.759 4.243 1.00 92.19 175 GLN A C 1
ATOM 1394 O O . GLN A 1 175 ? -5.482 -3.553 5.397 1.00 92.19 175 GLN A O 1
ATOM 1399 N N . ASP A 1 176 ? -6.782 -3.043 3.634 1.00 91.19 176 ASP A N 1
ATOM 1400 C CA . ASP A 1 176 ? -7.446 -1.910 4.263 1.00 91.19 176 ASP A CA 1
ATOM 1401 C C . ASP A 1 176 ? -8.225 -2.397 5.497 1.00 91.19 176 ASP A C 1
ATOM 1403 O O . ASP A 1 176 ? -8.066 -1.827 6.569 1.00 91.19 176 ASP A O 1
ATOM 1407 N N . ARG A 1 177 ? -8.936 -3.535 5.414 1.00 92.81 177 ARG A N 1
ATOM 1408 C CA . ARG A 1 177 ? -9.609 -4.134 6.585 1.00 92.81 177 ARG A CA 1
ATOM 1409 C C . ARG A 1 177 ? -8.646 -4.581 7.691 1.00 92.81 177 ARG A C 1
ATOM 1411 O O . ARG A 1 177 ? -8.998 -4.441 8.858 1.00 92.81 177 ARG A O 1
ATOM 1418 N N . GLU A 1 178 ? -7.443 -5.064 7.354 1.00 92.56 178 GLU A N 1
ATOM 1419 C CA . GLU A 1 178 ? -6.425 -5.389 8.377 1.00 92.56 178 GLU A CA 1
ATOM 1420 C C . GLU A 1 178 ? -5.982 -4.125 9.107 1.00 92.56 178 GLU A C 1
ATOM 1422 O O . GLU A 1 178 ? -6.015 -4.076 10.331 1.00 92.56 178 GLU A O 1
ATOM 1427 N N . VAL A 1 179 ? -5.636 -3.077 8.353 1.00 91.69 179 VAL A N 1
ATOM 1428 C CA . VAL A 1 179 ? -5.192 -1.795 8.917 1.00 91.69 179 VAL A CA 1
ATOM 1429 C C . VAL A 1 179 ? -6.286 -1.180 9.789 1.00 91.69 179 VAL A C 1
ATOM 1431 O O . VAL A 1 179 ? -5.992 -0.686 10.875 1.00 91.69 179 VAL A O 1
ATOM 1434 N N . GLN A 1 180 ? -7.549 -1.255 9.360 1.00 92.06 180 GLN A N 1
ATOM 1435 C CA . GLN A 1 180 ? -8.685 -0.780 10.150 1.00 92.06 180 GLN A CA 1
ATOM 1436 C C . GLN A 1 180 ? -8.833 -1.567 11.462 1.00 92.06 180 GLN A C 1
ATOM 1438 O O . GLN A 1 180 ? -8.998 -0.980 12.533 1.00 92.06 180 GLN A O 1
ATOM 1443 N N . ALA A 1 181 ? -8.719 -2.898 11.410 1.00 94.00 181 ALA A N 1
ATOM 1444 C CA . ALA A 1 181 ? -8.813 -3.744 12.595 1.00 94.00 181 ALA A CA 1
ATOM 1445 C C . ALA A 1 181 ? -7.636 -3.517 13.561 1.00 94.00 181 ALA A C 1
ATOM 1447 O O . ALA A 1 181 ? -7.844 -3.405 14.770 1.00 94.00 181 ALA A O 1
ATOM 1448 N N . GLU A 1 182 ? -6.406 -3.408 13.054 1.00 93.62 182 GLU A N 1
ATOM 1449 C CA . GLU A 1 182 ? -5.217 -3.059 13.841 1.00 93.62 182 GLU A CA 1
ATOM 1450 C C . GLU A 1 182 ? -5.350 -1.682 14.497 1.00 93.62 182 GLU A C 1
ATOM 1452 O O . GLU A 1 182 ? -5.030 -1.527 15.678 1.00 93.62 182 GLU A O 1
ATOM 1457 N N . LEU A 1 183 ? -5.868 -0.690 13.769 1.00 92.06 183 LEU A N 1
ATOM 1458 C CA . LEU A 1 183 ? -6.088 0.651 14.295 1.00 92.06 183 LEU A CA 1
ATOM 1459 C C . LEU A 1 183 ? -7.095 0.638 15.450 1.00 92.06 183 LEU A C 1
ATOM 1461 O O . LEU A 1 183 ? -6.792 1.193 16.508 1.00 92.06 183 LEU A O 1
ATOM 1465 N N . LEU A 1 184 ? -8.230 -0.051 15.298 1.00 92.44 184 LEU A N 1
ATOM 1466 C CA . LEU A 1 184 ? -9.202 -0.237 16.381 1.00 92.44 184 LEU A CA 1
ATOM 1467 C C . LEU A 1 184 ? -8.565 -0.935 17.593 1.00 92.44 184 LEU A C 1
ATOM 1469 O O . LEU A 1 184 ? -8.654 -0.438 18.713 1.00 92.44 184 LEU A O 1
ATOM 1473 N N . ARG A 1 185 ? -7.824 -2.032 17.384 1.00 95.00 185 ARG A N 1
ATOM 1474 C CA . ARG A 1 185 ? -7.096 -2.717 18.471 1.00 95.00 185 ARG A CA 1
ATOM 1475 C C . ARG A 1 185 ? -6.104 -1.790 19.176 1.00 95.00 185 ARG A C 1
ATOM 1477 O O . ARG A 1 185 ? -5.946 -1.888 20.390 1.00 95.00 185 ARG A O 1
ATOM 1484 N N . SER A 1 186 ? -5.451 -0.892 18.440 1.00 93.44 186 SER A N 1
ATOM 1485 C CA . SER A 1 186 ? -4.442 0.016 18.995 1.00 93.44 186 SER A CA 1
ATOM 1486 C C . SER A 1 186 ? -5.012 1.099 19.915 1.00 93.44 186 SER A C 1
ATOM 1488 O O . SER A 1 186 ? -4.260 1.633 20.722 1.00 93.44 186 SER A O 1
ATOM 1490 N N . ILE A 1 187 ? -6.312 1.402 19.820 1.00 92.94 187 ILE A N 1
ATOM 1491 C CA . ILE A 1 187 ? -7.004 2.358 20.703 1.00 92.94 187 ILE A CA 1
ATOM 1492 C C . ILE A 1 187 ? -7.819 1.661 21.802 1.00 92.94 187 ILE A C 1
ATOM 1494 O O . ILE A 1 187 ? -8.575 2.316 22.511 1.00 92.94 187 ILE A O 1
ATOM 1498 N N . ARG A 1 188 ? -7.694 0.334 21.955 1.00 94.31 188 ARG A N 1
ATOM 1499 C CA . ARG A 1 188 ? -8.482 -0.455 22.917 1.00 94.31 188 ARG A CA 1
ATOM 1500 C C . ARG A 1 188 ? -8.369 0.077 24.341 1.00 94.31 188 ARG A C 1
ATOM 1502 O O . ARG A 1 188 ? -9.379 0.181 25.027 1.00 94.31 188 ARG A O 1
ATOM 1509 N N . ASP A 1 189 ? -7.152 0.362 24.788 1.00 94.81 189 ASP A N 1
ATOM 1510 C CA . ASP A 1 189 ? -6.909 0.747 26.179 1.00 94.81 189 ASP A CA 1
ATOM 1511 C C . ASP A 1 189 ? -7.440 2.169 26.450 1.00 94.81 189 ASP A C 1
ATOM 1513 O O . ASP A 1 189 ? -8.055 2.404 27.489 1.00 94.81 189 ASP A O 1
ATOM 1517 N N . ASP A 1 190 ? -7.328 3.073 25.468 1.00 93.94 190 ASP A N 1
ATOM 1518 C CA . ASP A 1 190 ? -7.943 4.407 25.513 1.00 93.94 190 ASP A CA 1
ATOM 1519 C C . ASP A 1 190 ? -9.476 4.311 25.528 1.00 93.94 190 ASP A C 1
ATOM 1521 O O . ASP A 1 190 ? -10.141 4.977 26.318 1.00 93.94 190 ASP A O 1
ATOM 1525 N N . ALA A 1 191 ? -10.045 3.431 24.697 1.00 92.50 191 ALA A N 1
ATOM 1526 C CA . ALA A 1 191 ? -11.481 3.182 24.651 1.00 92.50 191 ALA A CA 1
ATOM 1527 C C . ALA A 1 191 ? -12.009 2.608 25.974 1.00 92.50 191 ALA A C 1
ATOM 1529 O O . ALA A 1 191 ? -13.093 2.981 26.417 1.00 92.50 191 ALA A O 1
ATOM 1530 N N . ALA A 1 192 ? -11.244 1.732 26.631 1.00 93.06 192 ALA A N 1
ATOM 1531 C CA . ALA A 1 192 ? -11.601 1.159 27.926 1.00 93.06 192 ALA A CA 1
ATOM 1532 C C . ALA A 1 192 ? -11.647 2.207 29.052 1.00 93.06 192 ALA A C 1
ATOM 1534 O O . ALA A 1 192 ? -12.410 2.041 30.002 1.00 93.06 192 ALA A O 1
ATOM 1535 N N . ALA A 1 193 ? -10.846 3.271 28.943 1.00 93.62 193 ALA A N 1
ATOM 1536 C CA . ALA A 1 193 ? -10.761 4.347 29.928 1.00 93.62 193 ALA A CA 1
ATOM 1537 C C . ALA A 1 193 ? -11.878 5.403 29.803 1.00 93.62 193 ALA A C 1
ATOM 1539 O O . ALA A 1 193 ? -11.976 6.294 30.648 1.00 93.62 193 ALA A O 1
ATOM 1540 N N . LEU A 1 194 ? -12.716 5.324 28.765 1.00 89.25 194 LEU A N 1
ATOM 1541 C CA . LEU A 1 194 ? -13.865 6.212 28.581 1.00 89.25 194 LEU A CA 1
ATOM 1542 C C . LEU A 1 194 ? -14.949 5.970 29.645 1.00 89.25 194 LEU A C 1
ATOM 1544 O O . LEU A 1 194 ? -15.099 4.863 30.162 1.00 89.25 194 LEU A O 1
ATOM 1548 N N . GLU A 1 195 ? -15.791 6.978 29.891 1.00 85.81 195 GLU A N 1
ATOM 1549 C CA . GLU A 1 195 ? -16.932 6.899 30.825 1.00 85.81 195 GLU A CA 1
ATOM 1550 C C . GLU A 1 195 ? -17.878 5.718 30.519 1.00 85.81 195 GLU A C 1
ATOM 1552 O O . GLU A 1 195 ? -18.433 5.092 31.422 1.00 85.81 195 GLU A O 1
ATOM 1557 N N . HIS A 1 196 ? -18.009 5.352 29.241 1.00 85.56 196 HIS A N 1
ATOM 1558 C CA . HIS A 1 196 ? -18.779 4.195 28.771 1.00 85.56 196 HIS A CA 1
ATOM 1559 C C . HIS A 1 196 ? -17.892 3.105 28.147 1.00 85.56 196 HIS A C 1
ATOM 1561 O O . HIS A 1 196 ? -18.289 2.438 27.188 1.00 85.56 196 HIS A O 1
ATOM 1567 N N . GLY A 1 197 ? -16.692 2.904 28.700 1.00 88.50 197 GLY A N 1
ATOM 1568 C CA . GLY A 1 197 ? -15.676 1.988 28.175 1.00 88.50 197 GLY A CA 1
ATOM 1569 C C . GLY A 1 197 ? -16.172 0.579 27.822 1.00 88.50 197 GLY A C 1
ATOM 1570 O O . GLY A 1 197 ? -15.910 0.127 26.707 1.00 88.50 197 GLY A O 1
ATOM 1571 N N . PRO A 1 198 ? -16.956 -0.118 28.673 1.00 91.62 198 PRO A N 1
ATOM 1572 C CA . PRO A 1 198 ? -17.480 -1.442 28.331 1.00 91.62 198 PRO A CA 1
ATOM 1573 C C . PRO A 1 198 ? -18.330 -1.462 27.052 1.00 91.62 198 PRO A C 1
ATOM 1575 O O . PRO A 1 198 ? -18.199 -2.377 26.242 1.00 91.62 198 PRO A O 1
ATOM 1578 N N . ALA A 1 199 ? -19.167 -0.443 26.834 1.00 90.12 199 ALA A N 1
ATOM 1579 C CA . ALA A 1 199 ? -19.986 -0.341 25.629 1.00 90.12 199 ALA A CA 1
ATOM 1580 C C . ALA A 1 199 ? -19.129 -0.052 24.386 1.00 90.12 199 ALA A C 1
ATOM 1582 O O . ALA A 1 199 ? -19.331 -0.676 23.344 1.00 90.12 199 ALA A O 1
ATOM 1583 N N . ALA A 1 200 ? -18.134 0.833 24.511 1.00 90.56 200 ALA A N 1
ATOM 1584 C CA . ALA A 1 200 ? -17.190 1.139 23.436 1.00 90.56 200 ALA A CA 1
ATOM 1585 C C . ALA A 1 200 ? -16.366 -0.097 23.029 1.00 90.56 200 ALA A C 1
ATOM 1587 O O . ALA A 1 200 ? -16.204 -0.374 21.840 1.00 90.56 200 ALA A O 1
ATOM 1588 N N . LEU A 1 201 ? -15.906 -0.890 24.003 1.00 93.06 201 LEU A N 1
ATOM 1589 C CA . LEU A 1 201 ? -15.191 -2.145 23.757 1.00 93.06 201 LEU A CA 1
ATOM 1590 C C . LEU A 1 201 ? -16.068 -3.190 23.056 1.00 93.06 201 LEU A C 1
ATOM 1592 O O . LEU A 1 201 ? -15.590 -3.862 22.143 1.00 93.06 201 LEU A O 1
ATOM 1596 N N . MET A 1 202 ? -17.343 -3.314 23.443 1.00 92.06 202 MET A N 1
ATOM 1597 C CA . MET A 1 202 ? -18.286 -4.205 22.756 1.00 92.06 202 MET A CA 1
ATOM 1598 C C . MET A 1 202 ? -18.510 -3.776 21.303 1.00 92.06 202 MET A C 1
ATOM 1600 O O . MET A 1 202 ? -18.398 -4.606 20.401 1.00 92.06 202 MET A O 1
ATOM 1604 N N . ALA A 1 203 ? -18.764 -2.486 21.059 1.00 91.38 203 ALA A N 1
ATOM 1605 C CA . ALA A 1 203 ? -18.948 -1.959 19.708 1.00 91.38 203 ALA A CA 1
ATOM 1606 C C . ALA A 1 203 ? -17.695 -2.169 18.841 1.00 91.38 203 ALA A C 1
ATOM 1608 O O . ALA A 1 203 ? -17.783 -2.654 17.715 1.00 91.38 203 ALA A O 1
ATOM 1609 N N . MET A 1 204 ? -16.512 -1.894 19.392 1.00 92.88 204 MET A N 1
ATOM 1610 C CA . MET A 1 204 ? -15.235 -2.148 18.730 1.00 92.88 204 MET A CA 1
ATOM 1611 C C . MET A 1 204 ? -15.027 -3.636 18.409 1.00 92.88 204 MET A C 1
ATOM 1613 O O . MET A 1 204 ? -14.532 -3.962 17.332 1.00 92.88 204 MET A O 1
ATOM 1617 N N . GLY A 1 205 ? -15.427 -4.542 19.307 1.00 93.88 205 GLY A N 1
ATOM 1618 C CA . GLY A 1 205 ? -15.388 -5.985 19.067 1.00 93.88 205 GLY A CA 1
ATOM 1619 C C . GLY A 1 205 ? -16.239 -6.405 17.866 1.00 93.88 205 GLY A C 1
ATOM 1620 O O . GLY A 1 205 ? -15.750 -7.133 17.004 1.00 93.88 205 GLY A O 1
ATOM 1621 N N . LEU A 1 206 ? -17.468 -5.886 17.764 1.00 93.38 206 LEU A N 1
ATOM 1622 C CA . LEU A 1 206 ? -18.358 -6.133 16.621 1.00 93.38 206 LEU A CA 1
ATOM 1623 C C . LEU A 1 206 ? -17.768 -5.607 15.305 1.00 93.38 206 LEU A C 1
ATOM 1625 O O . LEU A 1 206 ? -17.837 -6.282 14.279 1.00 93.38 206 LEU A O 1
ATOM 1629 N N . LEU A 1 207 ? -17.144 -4.425 15.333 1.00 93.25 207 LEU A N 1
ATOM 1630 C CA . LEU A 1 207 ? -16.462 -3.870 14.162 1.00 93.25 207 LEU A CA 1
ATOM 1631 C C . LEU A 1 207 ? -15.287 -4.744 13.719 1.00 93.25 207 LEU A C 1
ATOM 1633 O O . LEU A 1 207 ? -15.166 -5.053 12.537 1.00 93.25 207 LEU A O 1
ATOM 1637 N N . ILE A 1 208 ? -14.435 -5.172 14.653 1.00 94.69 208 ILE A N 1
ATOM 1638 C CA . ILE A 1 208 ? -13.275 -6.020 14.346 1.00 94.69 208 ILE A CA 1
ATOM 1639 C C . ILE A 1 208 ? -13.718 -7.370 13.769 1.00 94.69 208 ILE A C 1
ATOM 1641 O O . ILE A 1 208 ? -13.131 -7.827 12.789 1.00 94.69 208 ILE A O 1
ATOM 1645 N N . ASP A 1 209 ? -14.753 -7.994 14.337 1.00 94.62 209 ASP A N 1
ATOM 1646 C CA . ASP A 1 209 ? -15.313 -9.252 13.825 1.00 94.62 209 ASP A CA 1
ATOM 1647 C C . ASP A 1 209 ? -15.828 -9.100 12.383 1.00 94.62 209 ASP A C 1
ATOM 1649 O O . ASP A 1 209 ? -15.513 -9.896 11.488 1.00 94.62 209 ASP A O 1
ATOM 1653 N N . ARG A 1 210 ? -16.539 -7.998 12.119 1.00 92.06 210 ARG A N 1
ATOM 1654 C CA . ARG A 1 210 ? -17.026 -7.672 10.781 1.00 92.06 210 ARG A CA 1
ATOM 1655 C C . ARG A 1 210 ? -15.886 -7.485 9.780 1.00 92.06 210 ARG A C 1
ATOM 1657 O O . ARG A 1 210 ? -15.939 -8.057 8.689 1.00 92.06 210 ARG A O 1
ATOM 1664 N N . LEU A 1 211 ? -14.864 -6.711 10.145 1.00 94.19 211 LEU A N 1
ATOM 1665 C CA . LEU A 1 211 ? -13.676 -6.505 9.315 1.00 94.19 211 LEU A CA 1
ATOM 1666 C C . LEU A 1 211 ? -12.993 -7.844 9.003 1.00 94.19 211 LEU A C 1
ATOM 1668 O O . LEU A 1 211 ? -12.671 -8.098 7.843 1.00 94.19 211 LEU A O 1
ATOM 1672 N N . GLY A 1 212 ? -12.877 -8.738 9.991 1.00 93.75 212 GLY A N 1
ATOM 1673 C CA . GLY A 1 212 ? -12.346 -10.093 9.806 1.00 93.75 212 GLY A CA 1
ATOM 1674 C C . GLY A 1 212 ? -13.143 -10.927 8.796 1.00 93.75 212 GLY A C 1
ATOM 1675 O O . GLY A 1 212 ? -12.570 -11.587 7.925 1.00 93.75 212 GLY A O 1
ATOM 1676 N N . THR A 1 213 ? -14.473 -10.839 8.835 1.00 93.44 213 THR A N 1
ATOM 1677 C CA . THR A 1 213 ? -15.343 -11.497 7.845 1.00 93.44 213 THR A CA 1
ATOM 1678 C C . THR A 1 213 ? -15.110 -10.954 6.428 1.00 93.44 213 THR A C 1
ATOM 1680 O O . THR A 1 213 ? -15.057 -11.712 5.455 1.00 93.44 213 THR A O 1
ATOM 1683 N N . GLU A 1 214 ? -14.937 -9.640 6.285 1.00 92.81 214 GLU A N 1
ATOM 1684 C CA . GLU A 1 214 ? -14.678 -9.003 4.990 1.00 92.81 214 GLU A CA 1
ATOM 1685 C C . GLU A 1 214 ? -13.287 -9.339 4.439 1.00 92.81 214 GLU A C 1
ATOM 1687 O O . GLU A 1 214 ? -13.149 -9.570 3.234 1.00 92.81 214 GLU A O 1
ATOM 1692 N N . GLN A 1 215 ? -12.277 -9.474 5.303 1.00 92.81 215 GLN A N 1
ATOM 1693 C CA . GLN A 1 215 ? -10.957 -9.989 4.927 1.00 92.81 215 GLN A CA 1
ATOM 1694 C C . GLN A 1 215 ? -11.037 -11.412 4.382 1.00 92.81 215 GLN A C 1
ATOM 1696 O O . GLN A 1 215 ? -10.486 -11.693 3.314 1.00 92.81 215 GLN A O 1
ATOM 1701 N N . ALA A 1 216 ? -11.757 -12.303 5.069 1.00 90.94 216 ALA A N 1
ATOM 1702 C CA . ALA A 1 216 ? -11.944 -13.681 4.622 1.00 90.94 216 ALA A CA 1
ATOM 1703 C C . ALA A 1 216 ? -12.628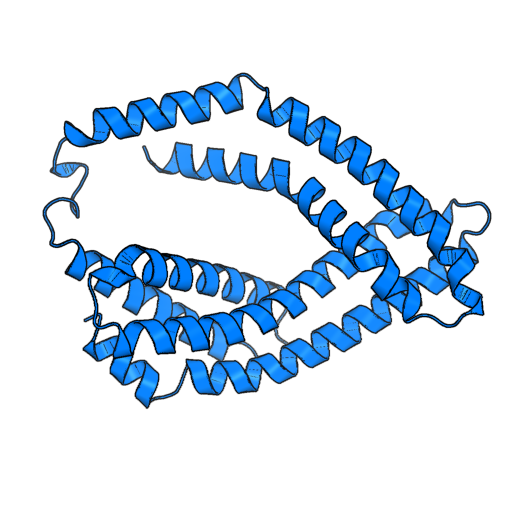 -13.740 3.244 1.00 90.94 216 ALA A C 1
ATOM 1705 O O . ALA A 1 216 ? -12.204 -14.495 2.365 1.00 90.94 216 ALA A O 1
ATOM 1706 N N . ARG A 1 217 ? -13.631 -12.883 3.011 1.00 92.06 217 ARG A N 1
ATOM 1707 C CA . ARG A 1 217 ? -14.295 -12.761 1.705 1.00 92.06 217 ARG A CA 1
ATOM 1708 C C . ARG A 1 217 ? -13.351 -12.249 0.617 1.00 92.06 217 ARG A C 1
ATOM 1710 O O . ARG A 1 217 ? -13.298 -12.844 -0.459 1.00 92.06 217 ARG A O 1
ATOM 1717 N N . ALA A 1 218 ? -12.589 -11.189 0.887 1.00 92.81 218 ALA A N 1
ATOM 1718 C CA . ALA A 1 218 ? -11.602 -10.664 -0.058 1.00 92.81 218 ALA A CA 1
ATOM 1719 C C . ALA A 1 218 ? -10.538 -11.722 -0.394 1.00 92.81 218 ALA A C 1
ATOM 1721 O O . ALA A 1 218 ? -10.141 -11.882 -1.546 1.00 92.81 218 ALA A O 1
ATOM 1722 N N . ARG A 1 219 ? -10.120 -12.521 0.591 1.00 90.88 219 ARG A N 1
ATOM 1723 C CA . ARG A 1 219 ? -9.191 -13.633 0.378 1.00 90.88 219 ARG A CA 1
ATOM 1724 C C . ARG A 1 219 ? -9.768 -14.728 -0.523 1.00 90.88 219 ARG A C 1
ATOM 1726 O O . ARG A 1 219 ? -9.042 -15.271 -1.354 1.00 90.88 219 ARG A O 1
ATOM 1733 N N . ALA A 1 220 ? -11.052 -15.047 -0.381 1.00 90.44 220 ALA A N 1
ATOM 1734 C CA . ALA A 1 220 ? -11.720 -15.993 -1.269 1.00 90.44 220 ALA A CA 1
ATOM 1735 C C . ALA A 1 220 ? -11.782 -15.459 -2.712 1.00 90.44 220 ALA A C 1
ATOM 1737 O O . ALA A 1 220 ? -11.420 -16.174 -3.646 1.00 90.44 220 ALA A O 1
ATOM 1738 N N . GLU A 1 221 ? -12.147 -14.185 -2.896 1.00 92.38 221 GLU A N 1
ATOM 1739 C CA . GLU A 1 221 ? -12.175 -13.550 -4.223 1.00 92.38 221 GLU A CA 1
ATOM 1740 C C . GLU A 1 221 ? -10.775 -13.477 -4.857 1.00 92.38 221 GLU A C 1
ATOM 1742 O O . GLU A 1 221 ? -10.618 -13.662 -6.068 1.00 92.38 221 GLU A O 1
ATOM 1747 N N . PHE A 1 222 ? -9.732 -13.272 -4.045 1.00 93.56 222 PHE A N 1
ATOM 1748 C CA . PHE A 1 222 ? -8.350 -13.238 -4.518 1.00 93.56 222 PHE A CA 1
ATOM 1749 C C . PHE A 1 222 ? -7.991 -14.503 -5.305 1.00 93.56 222 PHE A C 1
ATOM 1751 O O . PHE A 1 222 ? -7.362 -14.392 -6.357 1.00 93.56 222 PHE A O 1
ATOM 1758 N N . ALA A 1 223 ? -8.406 -15.686 -4.840 1.00 88.25 223 ALA A N 1
ATOM 1759 C CA . ALA A 1 223 ? -8.070 -16.952 -5.489 1.00 88.25 223 ALA A CA 1
ATOM 1760 C C . ALA A 1 223 ? -8.592 -17.013 -6.937 1.00 88.25 223 ALA A C 1
ATOM 1762 O O . ALA A 1 223 ? -7.852 -17.391 -7.850 1.00 88.25 223 ALA A O 1
ATOM 1763 N N . GLU A 1 224 ? -9.831 -16.573 -7.162 1.00 89.94 224 GLU A N 1
ATOM 1764 C CA . GLU A 1 224 ? -10.448 -16.524 -8.489 1.00 89.94 224 GLU A CA 1
ATOM 1765 C C . GLU A 1 224 ? -9.741 -15.508 -9.399 1.00 89.94 224 GLU A C 1
ATOM 1767 O O . GLU A 1 224 ? -9.299 -15.839 -10.506 1.00 89.94 224 GLU A O 1
ATOM 1772 N N . ARG A 1 225 ? -9.550 -14.272 -8.916 1.00 92.06 225 ARG A N 1
ATOM 1773 C CA . ARG A 1 225 ? -8.888 -13.206 -9.690 1.00 92.06 225 ARG A CA 1
ATOM 1774 C C . ARG A 1 225 ? -7.442 -13.563 -10.025 1.00 92.06 225 ARG A C 1
ATOM 1776 O O . ARG A 1 225 ? -6.966 -13.289 -11.129 1.00 92.06 225 ARG A O 1
ATOM 1783 N N . PHE A 1 226 ? -6.740 -14.195 -9.089 1.00 94.50 226 PHE A N 1
ATOM 1784 C CA . PHE A 1 226 ? -5.364 -14.628 -9.278 1.00 94.50 226 PHE A CA 1
ATOM 1785 C C . PHE A 1 226 ? -5.248 -15.779 -10.284 1.00 94.50 226 PHE A C 1
ATOM 1787 O O . PHE A 1 226 ? -4.284 -15.819 -11.057 1.00 94.50 226 PHE A O 1
ATOM 1794 N N . ALA A 1 227 ? -6.223 -16.692 -10.336 1.00 91.94 227 ALA A N 1
ATOM 1795 C CA . ALA A 1 227 ? -6.256 -17.748 -11.346 1.00 91.94 227 ALA A CA 1
ATOM 1796 C C . ALA A 1 227 ? -6.325 -17.160 -12.766 1.00 91.94 227 ALA A C 1
ATOM 1798 O O . ALA A 1 227 ? -5.541 -17.559 -13.629 1.00 91.94 227 ALA A O 1
ATOM 1799 N N . ALA A 1 228 ? -7.178 -16.152 -12.980 1.00 89.19 228 ALA A N 1
ATOM 1800 C CA . ALA A 1 228 ? -7.266 -15.436 -14.254 1.00 89.19 228 ALA A CA 1
ATOM 1801 C C . ALA A 1 228 ? -5.972 -14.666 -14.579 1.00 89.19 228 ALA A C 1
ATOM 1803 O O . ALA A 1 228 ? -5.431 -14.792 -15.678 1.00 89.19 228 ALA A O 1
ATOM 1804 N N . PHE A 1 229 ? -5.431 -13.919 -13.610 1.00 92.44 229 PHE A N 1
ATOM 1805 C CA . PHE A 1 229 ? -4.188 -13.158 -13.780 1.00 92.44 229 PHE A CA 1
ATOM 1806 C C . PHE A 1 229 ? -2.992 -14.057 -14.119 1.00 92.44 229 PHE A C 1
ATOM 1808 O O . PHE A 1 229 ? -2.148 -13.706 -14.939 1.00 92.44 229 PHE A O 1
ATOM 1815 N N . SER A 1 230 ? -2.914 -15.234 -13.497 1.00 94.06 230 SER A N 1
ATOM 1816 C CA . SER A 1 230 ? -1.791 -16.156 -13.649 1.00 94.06 230 SER A CA 1
ATOM 1817 C C . SER A 1 230 ? -2.010 -17.230 -14.716 1.00 94.06 230 SER A C 1
ATOM 1819 O O . SER A 1 230 ? -1.183 -18.142 -14.808 1.00 94.06 230 SER A O 1
ATOM 1821 N N . ALA A 1 231 ? -3.067 -17.146 -15.528 1.00 93.19 231 ALA A N 1
ATOM 1822 C CA . ALA A 1 231 ? -3.442 -18.154 -16.518 1.00 93.19 231 ALA A CA 1
ATOM 1823 C C . ALA A 1 231 ? -2.333 -18.436 -17.556 1.00 93.19 231 ALA A C 1
ATOM 1825 O O . ALA A 1 231 ? -1.443 -17.621 -17.813 1.00 93.19 231 ALA A O 1
ATOM 1826 N N . LYS A 1 232 ? -2.311 -19.654 -18.121 1.00 92.81 232 LYS A N 1
ATOM 1827 C CA . LYS A 1 232 ? -1.205 -20.115 -18.991 1.00 92.81 232 LYS A CA 1
ATOM 1828 C C . LYS A 1 232 ? -1.049 -19.239 -20.236 1.00 92.81 232 LYS A C 1
ATOM 1830 O O . LYS A 1 232 ? 0.074 -18.899 -20.594 1.00 92.81 232 LYS A O 1
ATOM 1835 N N . ASP A 1 233 ? -2.156 -18.892 -20.868 1.00 91.56 233 ASP A N 1
ATOM 1836 C CA . ASP A 1 233 ? -2.249 -17.975 -22.001 1.00 91.56 233 ASP A CA 1
ATOM 1837 C C . ASP A 1 233 ? -1.701 -16.578 -21.664 1.00 91.56 233 ASP A C 1
ATOM 1839 O O . ASP A 1 233 ? -0.869 -16.064 -22.414 1.00 91.56 233 ASP A O 1
ATOM 1843 N N . GLN A 1 234 ? -2.055 -16.018 -20.502 1.00 89.69 234 GLN A N 1
ATOM 1844 C CA . GLN A 1 234 ? -1.521 -14.738 -20.027 1.00 89.69 234 GLN A CA 1
ATOM 1845 C C . GLN A 1 234 ? -0.011 -14.809 -19.807 1.00 89.69 234 GLN A C 1
ATOM 1847 O O . GLN A 1 234 ? 0.733 -13.973 -20.315 1.00 89.69 234 GLN A O 1
ATOM 1852 N N . ARG A 1 235 ? 0.491 -15.855 -19.136 1.00 91.31 235 ARG A N 1
ATOM 1853 C CA . ARG A 1 235 ? 1.943 -16.044 -18.951 1.00 91.31 235 ARG A CA 1
ATOM 1854 C C . ARG A 1 235 ? 2.690 -16.154 -20.283 1.00 91.31 235 ARG A C 1
ATOM 1856 O O . ARG A 1 235 ? 3.785 -15.607 -20.404 1.00 91.31 235 ARG A O 1
ATOM 1863 N N . THR A 1 236 ? 2.117 -16.843 -21.270 1.00 92.06 236 THR A N 1
ATOM 1864 C CA . THR A 1 236 ? 2.693 -16.939 -22.620 1.00 92.06 236 THR A CA 1
ATOM 1865 C C . THR A 1 236 ? 2.709 -15.579 -23.310 1.00 92.06 236 THR A C 1
ATOM 1867 O O . THR A 1 236 ? 3.719 -15.224 -23.913 1.00 92.06 236 THR A O 1
ATOM 1870 N N . ARG A 1 237 ? 1.630 -14.796 -23.187 1.00 90.31 237 ARG A N 1
ATOM 1871 C CA . ARG A 1 237 ? 1.538 -13.444 -23.750 1.00 90.31 237 ARG A CA 1
ATOM 1872 C C . ARG A 1 237 ? 2.583 -12.510 -23.144 1.00 90.31 237 ARG A C 1
ATOM 1874 O O . ARG A 1 237 ? 3.328 -11.897 -23.896 1.00 90.31 237 ARG A O 1
ATOM 1881 N N . VAL A 1 238 ? 2.722 -12.492 -21.816 1.00 90.38 238 VAL A N 1
ATOM 1882 C CA . VAL A 1 238 ? 3.772 -11.720 -21.126 1.00 90.38 238 VAL A CA 1
ATOM 1883 C C . VAL A 1 238 ? 5.157 -12.121 -21.618 1.00 90.38 238 VAL A C 1
ATOM 1885 O O . VAL A 1 238 ? 5.961 -11.261 -21.955 1.00 90.38 238 VAL A O 1
ATOM 1888 N N . LYS A 1 239 ? 5.434 -13.428 -21.708 1.00 90.06 239 LYS A N 1
ATOM 1889 C CA . LYS A 1 239 ? 6.725 -13.909 -22.210 1.00 90.06 239 LYS A CA 1
ATOM 1890 C C . LYS A 1 239 ? 6.970 -13.492 -23.661 1.00 90.06 239 LYS A C 1
ATOM 1892 O O . LYS A 1 239 ? 8.110 -13.286 -24.013 1.00 90.06 239 LYS A O 1
ATOM 1897 N N . LYS A 1 240 ? 5.947 -13.408 -24.512 1.00 92.75 240 LYS A N 1
ATOM 1898 C CA . LYS A 1 240 ? 6.124 -13.009 -25.915 1.00 92.75 240 LYS A CA 1
ATOM 1899 C C . LYS A 1 240 ? 6.328 -11.499 -26.075 1.00 92.75 240 LYS A C 1
ATOM 1901 O O . LYS A 1 240 ? 7.034 -11.095 -26.984 1.00 92.75 240 LYS A O 1
ATOM 1906 N N . THR A 1 241 ? 5.667 -10.691 -25.248 1.00 92.81 241 THR A N 1
ATOM 1907 C CA . THR A 1 241 ? 5.650 -9.226 -25.394 1.00 92.81 241 THR A CA 1
ATOM 1908 C C . THR A 1 241 ? 6.804 -8.526 -24.683 1.00 92.81 241 THR A C 1
ATOM 1910 O O . THR A 1 241 ? 7.212 -7.469 -25.133 1.00 92.81 241 THR A O 1
ATOM 1913 N N . PHE A 1 242 ? 7.308 -9.092 -23.586 1.00 93.19 242 PHE A N 1
ATOM 1914 C CA . PHE A 1 242 ? 8.341 -8.473 -22.745 1.00 93.19 242 PHE A CA 1
ATOM 1915 C C . PHE A 1 242 ? 9.623 -9.322 -22.663 1.00 93.19 242 PHE A C 1
ATOM 1917 O O . PHE A 1 242 ? 10.304 -9.297 -21.635 1.00 93.19 242 PHE A O 1
ATOM 1924 N N . ALA A 1 243 ? 9.870 -10.175 -23.663 1.00 79.25 243 ALA A N 1
ATOM 1925 C CA . ALA A 1 243 ? 11.111 -10.947 -23.776 1.00 79.25 243 ALA A CA 1
ATOM 1926 C C . ALA A 1 243 ? 12.146 -10.215 -24.612 1.00 79.25 243 ALA A C 1
ATOM 1928 O O . ALA A 1 243 ? 11.718 -9.468 -25.516 1.00 79.25 243 ALA A O 1
#

Radius of gyration: 22.34 Å; chains: 1; bounding box: 59×42×59 Å

Foldseek 3Di:
DVVVLVVLVVVLCVLCVLLVLLVVCLVCVVVLLVVDDPVLSVLCVVVSVVSVVVSVVSVVSSVCVCPDPSNVCSVVVVVVCVVCVVVDDCVVVVCPPPDPLLVLLVVLLVLLVVLLVLLVVDDLPDDLVSLVVSLVSLVVNLCSLVVCVVVFDCVLSVVLNVLSVVLNVLSVLLVSLVSSLVVLVVCLVVLCPDPPSVSNNVSNVVSNVVSVVSNSVSSVVNVVSSCVSNDPVNSVSSVVTSD

Sequence (243 aa):
PLRVFRDGFRELQVLTGPTRDLDVQLLEFADLAATLPAETVPAVAPLRELLELRLGAERAKMVRGLRSERTRALLDNWRDFLDALVDSPEDERPDATRPVEDVAGERIAKVYRQMVKMGRAIGPDTPHEALHDLRKKGKELRYLLEFFAALYPKEVVKPMVSSLKALQDVLGHHQDREVQAELLRSIRDDAAALEHGPAALMAMGLLIDRLGTEQARARAEFAERFAAFSAKDQRTRVKKTFA

pLDDT: mean 92.67, std 4.2, range [73.5, 98.31]